Protein AF-A0A9E1SBC4-F1 (afdb_monomer_lite)

pLDDT: mean 89.61, std 13.45, range [33.88, 98.5]

Secondary structure (DSSP, 8-state):
--------------TTEEEEEEEEEE-BTTS--GGG--HHHHHHHHHHHHHHHTTSTTTTT-EEEEGGGS-HHHHHHHHHTTSS-HHHHT--SS-EEEE-TTSSEEEEESSSSSEEEEEEEESS-HHHHHHHHHHHHHHHHTTS-B-EETTTEE--SSGGGTBT-EEEEEEEE-HHHHHTT-HHHHHHHHHTTTEEEEBTTBTT---GGGEEEEEE---SSS-HHHHHHHHHHH-

Structure (mmCIF, N/CA/C/O backbone):
data_AF-A0A9E1SBC4-F1
#
_entry.id   AF-A0A9E1SBC4-F1
#
loop_
_atom_site.group_PDB
_atom_site.id
_atom_site.type_symbol
_atom_site.label_atom_id
_atom_site.label_alt_id
_atom_site.label_comp_id
_atom_site.label_asym_id
_atom_site.label_entity_id
_atom_site.label_seq_id
_atom_site.pdbx_PDB_ins_code
_atom_site.Cartn_x
_atom_site.Cartn_y
_atom_site.Cartn_z
_atom_site.occupancy
_atom_site.B_iso_or_equiv
_atom_site.auth_seq_id
_atom_site.auth_comp_id
_atom_site.auth_asym_id
_atom_site.auth_atom_id
_atom_site.pdbx_PDB_model_num
ATOM 1 N N . MET A 1 1 ? -40.390 16.100 -16.941 1.00 37.28 1 MET A N 1
ATOM 2 C CA . MET A 1 1 ? -39.655 14.854 -16.629 1.00 37.28 1 MET A CA 1
ATOM 3 C C . MET A 1 1 ? -38.251 15.241 -16.203 1.00 37.28 1 MET A C 1
ATOM 5 O O . MET A 1 1 ? -37.367 15.382 -17.038 1.00 37.28 1 MET A O 1
ATOM 9 N N . SER A 1 2 ? -38.089 15.527 -14.917 1.00 33.88 2 SER A N 1
ATOM 10 C CA . SER A 1 2 ? -36.839 15.994 -14.320 1.00 33.88 2 SER A CA 1
ATOM 11 C C . SER A 1 2 ? -36.066 14.765 -13.851 1.00 33.88 2 SER A C 1
ATOM 13 O O . SER A 1 2 ? -36.551 14.040 -12.988 1.00 33.88 2 SER A O 1
ATOM 15 N N . LYS A 1 3 ? -34.911 14.480 -14.460 1.00 37.19 3 LYS A N 1
ATOM 16 C CA . LYS A 1 3 ? -34.003 13.434 -13.977 1.00 37.19 3 LYS A CA 1
ATOM 17 C C . LYS A 1 3 ? -33.345 13.933 -12.692 1.00 37.19 3 LYS A C 1
ATOM 19 O O . LYS A 1 3 ? -32.558 14.874 -12.741 1.00 37.19 3 LYS A O 1
ATOM 24 N N . GLU A 1 4 ? -33.668 13.303 -11.569 1.00 37.34 4 GLU A N 1
ATOM 25 C CA . GLU A 1 4 ? -32.890 13.419 -10.339 1.00 37.34 4 GLU A CA 1
ATOM 26 C C . GLU A 1 4 ? -31.483 12.868 -10.595 1.00 37.34 4 GLU A C 1
ATOM 28 O O . GLU A 1 4 ? -31.285 11.696 -10.923 1.00 37.34 4 GLU A O 1
ATOM 33 N N . SER A 1 5 ? -30.490 13.747 -10.500 1.00 40.25 5 SER A N 1
ATOM 34 C CA . SER A 1 5 ? -29.081 13.382 -10.477 1.00 40.25 5 SER A CA 1
ATOM 35 C C . SER A 1 5 ? -28.785 12.649 -9.170 1.00 40.25 5 SER A C 1
ATOM 37 O O . SER A 1 5 ? -28.885 13.243 -8.096 1.00 40.25 5 SER A O 1
ATOM 39 N N . GLY A 1 6 ? -28.413 11.370 -9.265 1.00 35.91 6 GLY A N 1
ATOM 40 C CA . GLY A 1 6 ? -27.985 10.552 -8.134 1.00 35.91 6 GLY A CA 1
ATOM 41 C C . GLY A 1 6 ? -26.845 11.219 -7.366 1.00 35.91 6 GLY A C 1
ATOM 42 O O . GLY A 1 6 ? -25.707 11.267 -7.834 1.00 35.91 6 GLY A O 1
ATOM 43 N N . GLY A 1 7 ? -27.163 11.749 -6.186 1.00 33.94 7 GLY A N 1
ATOM 44 C CA . GLY A 1 7 ? -26.175 12.285 -5.263 1.00 33.94 7 GLY A CA 1
ATOM 45 C C . GLY A 1 7 ? -25.222 11.176 -4.829 1.00 33.94 7 GLY A C 1
ATOM 46 O O . GLY A 1 7 ? -25.654 10.148 -4.305 1.00 33.94 7 GLY A O 1
ATOM 47 N N . LYS A 1 8 ? -23.916 11.377 -5.044 1.00 43.22 8 LYS A N 1
ATOM 48 C CA . LYS A 1 8 ? -22.874 10.555 -4.417 1.00 43.22 8 LYS A CA 1
ATOM 49 C C . LYS A 1 8 ? -23.114 10.592 -2.904 1.00 43.22 8 LYS A C 1
ATOM 51 O O . LYS A 1 8 ? -23.014 11.662 -2.307 1.00 43.22 8 LYS A O 1
ATOM 56 N N . LYS A 1 9 ? -23.460 9.451 -2.295 1.00 43.62 9 LYS A N 1
ATOM 57 C CA . LYS A 1 9 ? -23.537 9.316 -0.832 1.00 43.62 9 LYS A CA 1
ATOM 58 C C . LYS A 1 9 ? -22.197 9.773 -0.257 1.00 43.62 9 LYS A C 1
ATOM 60 O O . LYS A 1 9 ? -21.175 9.157 -0.544 1.00 43.62 9 LYS A O 1
ATOM 65 N N . GLN A 1 10 ? -22.198 10.865 0.505 1.00 49.91 10 GLN A N 1
ATOM 66 C CA . GLN A 1 10 ? -21.024 11.240 1.286 1.00 49.91 10 GLN A CA 1
ATOM 67 C C . GLN A 1 10 ? -20.762 10.132 2.318 1.00 49.91 10 GLN A C 1
ATOM 69 O O . GLN A 1 10 ? -21.730 9.636 2.911 1.00 49.91 10 GLN A O 1
ATOM 74 N N . PRO A 1 11 ? -19.499 9.720 2.527 1.00 56.16 11 PRO A N 1
ATOM 75 C CA . PRO A 1 11 ? -19.161 8.758 3.565 1.00 56.16 11 PRO A CA 1
ATOM 76 C C . PRO A 1 11 ? -19.686 9.251 4.910 1.00 56.16 11 PRO A C 1
ATOM 78 O O . PRO A 1 11 ? -19.622 10.444 5.220 1.00 56.16 11 PRO A O 1
ATOM 81 N N . LYS A 1 12 ? -20.234 8.339 5.712 1.00 53.69 12 LYS A N 1
ATOM 82 C CA . LYS A 1 12 ? -20.722 8.662 7.052 1.00 53.69 12 LYS A CA 1
ATOM 83 C C . LYS A 1 12 ? -19.514 9.133 7.868 1.00 53.69 12 LYS A C 1
ATOM 85 O O . LYS A 1 12 ? -18.593 8.356 8.090 1.00 53.69 12 LYS A O 1
ATOM 90 N N . ALA A 1 13 ? -19.487 10.404 8.269 1.00 57.97 13 ALA A N 1
ATOM 91 C CA . ALA A 1 13 ? -18.394 10.935 9.074 1.00 57.97 13 ALA A CA 1
ATOM 92 C C . ALA A 1 13 ? -18.388 10.221 10.432 1.00 57.97 13 ALA A C 1
ATOM 94 O O . ALA A 1 13 ? -19.270 10.437 11.263 1.00 57.97 13 ALA A O 1
ATOM 95 N N . ILE A 1 14 ? -17.419 9.331 10.635 1.00 74.19 14 ILE A N 1
ATOM 96 C CA . ILE A 1 14 ? -17.168 8.690 11.922 1.00 74.19 14 ILE A CA 1
ATOM 97 C C . ILE A 1 14 ? -16.162 9.585 12.651 1.00 74.19 14 ILE A C 1
ATOM 99 O O . ILE A 1 14 ? -15.023 9.666 12.196 1.00 74.19 14 ILE A O 1
ATOM 103 N N . PRO A 1 15 ? -16.533 10.248 13.765 1.00 77.62 15 PRO A N 1
ATOM 104 C CA . PRO A 1 15 ? -15.702 11.281 14.400 1.00 77.62 15 PRO A CA 1
ATOM 105 C C . PRO A 1 15 ? -14.308 10.816 14.837 1.00 77.62 15 PRO A C 1
ATOM 107 O O . PRO A 1 15 ? -13.419 11.635 15.039 1.00 77.62 15 PRO A O 1
ATOM 110 N N . VAL A 1 16 ? -14.127 9.505 15.004 1.00 89.81 16 VAL A N 1
ATOM 111 C CA . VAL A 1 16 ? -12.858 8.892 15.406 1.00 89.81 16 VAL A CA 1
ATOM 112 C C . VAL A 1 16 ? -11.991 8.458 14.223 1.00 89.81 16 VAL A C 1
ATOM 114 O O . VAL A 1 16 ? -10.835 8.119 14.440 1.00 89.81 16 VAL A O 1
ATOM 117 N N . THR A 1 17 ? -12.502 8.454 12.987 1.00 92.12 17 THR A N 1
ATOM 118 C CA . THR A 1 17 ? -11.733 8.017 11.811 1.00 92.12 17 THR A CA 1
ATOM 119 C C . THR A 1 17 ? -11.064 9.196 11.121 1.00 92.12 17 THR A C 1
ATOM 121 O O . THR A 1 17 ? -11.727 10.160 10.748 1.00 92.12 17 THR A O 1
ATOM 124 N N . LEU A 1 18 ? -9.758 9.083 10.894 1.00 92.44 18 LEU A N 1
ATOM 125 C CA . LEU A 1 18 ? -8.955 10.086 10.203 1.00 92.44 18 LEU A CA 1
ATOM 126 C C . LEU A 1 18 ? -8.892 9.789 8.701 1.00 92.44 18 LEU A C 1
ATOM 128 O O . LEU A 1 18 ? -9.233 10.641 7.880 1.00 92.44 18 LEU A O 1
ATOM 132 N N . SER A 1 19 ? -8.502 8.568 8.331 1.00 93.88 19 SER A N 1
ATOM 133 C CA . SER A 1 19 ? -8.301 8.189 6.931 1.00 93.88 19 SER A CA 1
ATOM 134 C C . SER A 1 19 ? -8.398 6.686 6.692 1.00 93.88 19 SER A C 1
ATOM 136 O O . SER A 1 19 ? -8.155 5.877 7.586 1.00 93.88 19 SER A O 1
ATOM 138 N N . THR A 1 20 ? -8.718 6.327 5.452 1.00 96.06 20 THR A N 1
ATOM 139 C CA . THR A 1 20 ? -8.680 4.968 4.911 1.00 96.06 20 THR A CA 1
ATOM 140 C C . THR A 1 20 ? -7.568 4.880 3.882 1.00 96.0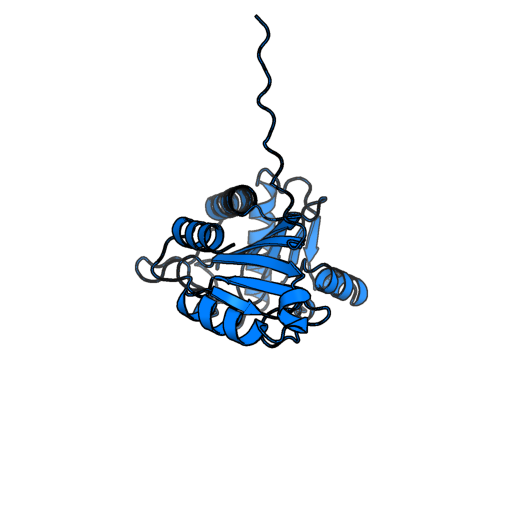6 20 THR A C 1
ATOM 142 O O . THR A 1 20 ? -7.446 5.749 3.015 1.00 96.06 20 THR A O 1
ATOM 145 N N . ARG A 1 21 ? -6.774 3.815 3.953 1.00 97.00 21 ARG A N 1
ATOM 146 C CA . ARG A 1 21 ? -5.637 3.583 3.070 1.00 97.00 21 ARG A CA 1
ATOM 147 C C . ARG A 1 21 ? -5.569 2.134 2.623 1.00 97.00 21 ARG A C 1
ATOM 149 O O . ARG A 1 21 ? -5.561 1.243 3.471 1.00 97.00 21 ARG A O 1
ATOM 156 N N . ILE A 1 22 ? -5.439 1.910 1.320 1.00 98.12 22 ILE A N 1
ATOM 157 C CA . ILE A 1 22 ? -5.149 0.594 0.743 1.00 98.12 22 ILE A CA 1
ATOM 158 C C . ILE A 1 22 ? -3.804 0.660 0.039 1.00 98.12 22 ILE A C 1
ATOM 160 O O . ILE A 1 22 ? -3.526 1.609 -0.695 1.00 98.12 22 ILE A O 1
ATOM 164 N N . ARG A 1 23 ? -2.972 -0.346 0.303 1.00 97.75 23 ARG A N 1
ATOM 165 C CA . ARG A 1 23 ? -1.696 -0.562 -0.370 1.00 97.75 23 ARG A CA 1
ATOM 166 C C . ARG A 1 23 ? -1.699 -1.899 -1.094 1.00 97.75 23 ARG A C 1
ATOM 168 O O . ARG A 1 23 ? -2.225 -2.862 -0.544 1.00 97.75 23 ARG A O 1
ATOM 175 N N . LEU A 1 24 ? -1.087 -1.948 -2.270 1.00 98.38 24 LEU A N 1
ATOM 176 C CA . LEU A 1 24 ? -0.843 -3.167 -3.038 1.00 98.38 24 LEU A CA 1
ATOM 177 C C . LEU A 1 24 ? 0.652 -3.292 -3.319 1.00 98.38 24 LEU A C 1
ATOM 179 O O . LEU A 1 24 ? 1.265 -2.349 -3.822 1.00 98.38 24 LEU A O 1
ATOM 183 N N . ALA A 1 25 ? 1.227 -4.443 -2.989 1.00 98.25 25 ALA A N 1
ATOM 184 C CA . ALA A 1 25 ? 2.593 -4.805 -3.344 1.00 98.25 25 ALA A CA 1
ATOM 185 C C . ALA A 1 25 ? 2.597 -5.638 -4.634 1.00 98.25 25 ALA A C 1
ATOM 187 O O . ALA A 1 25 ? 1.873 -6.634 -4.742 1.00 98.25 25 ALA A O 1
ATOM 188 N N . ARG A 1 26 ? 3.409 -5.233 -5.615 1.00 98.44 26 ARG A N 1
ATOM 189 C CA . ARG A 1 26 ? 3.592 -5.944 -6.888 1.00 98.44 26 ARG A CA 1
ATOM 190 C C . ARG A 1 26 ? 5.067 -5.997 -7.257 1.00 98.44 26 ARG A C 1
ATOM 192 O O . ARG A 1 26 ? 5.820 -5.051 -7.035 1.00 98.44 26 ARG A O 1
ATOM 199 N N . ASN A 1 27 ? 5.468 -7.099 -7.883 1.00 98.50 27 ASN A N 1
ATOM 200 C CA . ASN A 1 27 ? 6.801 -7.263 -8.451 1.00 98.50 27 ASN A CA 1
ATOM 201 C C . ASN A 1 27 ? 6.718 -7.621 -9.926 1.00 98.50 27 ASN A C 1
ATOM 203 O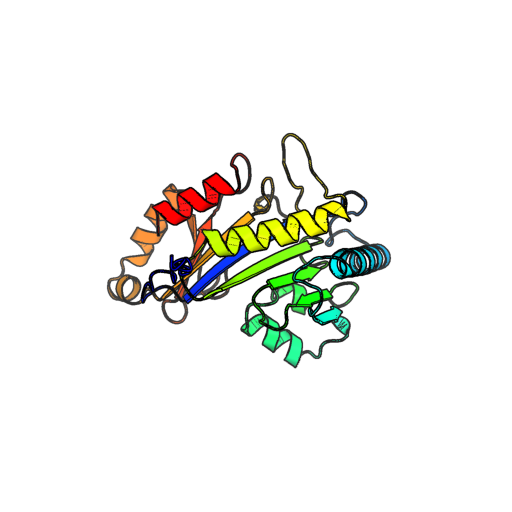 O . ASN A 1 27 ? 5.792 -8.300 -10.351 1.00 98.50 27 ASN A O 1
ATOM 207 N N . LEU A 1 28 ? 7.697 -7.183 -10.712 1.00 98.19 28 LEU A N 1
ATOM 208 C CA . LEU A 1 28 ? 7.794 -7.506 -12.128 1.00 98.19 28 LEU A CA 1
ATOM 209 C C . LEU A 1 28 ? 8.417 -8.892 -12.319 1.00 98.19 28 LEU A C 1
ATOM 211 O O . LEU A 1 28 ? 9.491 -9.165 -11.791 1.00 98.19 28 LEU A O 1
ATOM 215 N N . ARG A 1 29 ? 7.805 -9.741 -13.153 1.00 96.56 29 ARG A N 1
ATOM 216 C CA . ARG A 1 29 ? 8.247 -11.134 -13.379 1.00 96.56 29 ARG A CA 1
ATOM 217 C C . ARG A 1 29 ? 9.682 -11.276 -13.903 1.00 96.56 29 ARG A C 1
ATOM 219 O O . ARG A 1 29 ? 10.310 -12.309 -13.711 1.00 96.56 29 ARG A O 1
ATOM 226 N N . GLN A 1 30 ? 10.173 -10.272 -14.625 1.00 95.31 30 GLN A N 1
ATOM 227 C CA . GLN A 1 30 ? 11.453 -10.323 -15.342 1.00 95.31 30 GLN A CA 1
ATOM 228 C C . GLN A 1 30 ? 12.659 -9.907 -14.488 1.00 95.31 30 GLN A C 1
ATOM 230 O O . GLN A 1 30 ? 13.786 -10.011 -14.964 1.00 95.31 30 GLN A O 1
ATOM 235 N N . PHE A 1 31 ? 12.438 -9.431 -13.260 1.00 97.31 31 PHE A N 1
ATOM 236 C CA . PHE A 1 31 ? 13.481 -8.845 -12.423 1.00 97.31 31 PHE A CA 1
ATOM 237 C C . PHE A 1 31 ? 13.537 -9.529 -11.050 1.00 97.31 31 PHE A C 1
ATOM 239 O O . PHE A 1 31 ? 12.492 -9.924 -10.525 1.00 97.31 31 PHE A O 1
ATOM 246 N N . PRO A 1 32 ? 14.734 -9.683 -10.452 1.00 97.31 32 PRO A N 1
ATOM 247 C CA . PRO A 1 32 ? 14.847 -10.099 -9.056 1.00 97.31 32 PRO A CA 1
ATOM 248 C C . PRO A 1 32 ? 14.237 -9.033 -8.138 1.00 97.31 32 PRO A C 1
ATOM 250 O O . PRO A 1 32 ? 14.193 -7.866 -8.506 1.00 97.31 32 PRO A O 1
ATOM 253 N N . PHE A 1 33 ? 13.807 -9.412 -6.932 1.00 97.44 33 PHE A N 1
ATOM 254 C CA . PHE A 1 33 ? 13.282 -8.448 -5.955 1.00 97.44 33 PHE A CA 1
ATOM 255 C C . PHE A 1 33 ? 14.272 -7.297 -5.677 1.00 97.44 33 PHE A C 1
ATOM 257 O O . PHE A 1 33 ? 15.484 -7.546 -5.685 1.00 97.44 33 PHE A O 1
ATOM 264 N N . PRO A 1 34 ? 13.799 -6.075 -5.345 1.00 95.25 34 PRO A N 1
ATOM 265 C CA . PRO A 1 34 ? 14.653 -4.890 -5.186 1.00 95.25 34 PRO A CA 1
ATOM 266 C C . PRO A 1 34 ? 15.863 -5.081 -4.264 1.00 95.25 34 PRO A C 1
ATOM 268 O O . PRO A 1 34 ? 16.957 -4.611 -4.573 1.00 95.25 34 PRO A O 1
ATOM 271 N N . GLY A 1 35 ? 15.705 -5.821 -3.161 1.00 92.81 35 GLY A N 1
ATOM 272 C CA . GLY A 1 35 ? 16.795 -6.113 -2.219 1.00 92.81 35 GLY A CA 1
ATOM 273 C C . GLY A 1 35 ? 17.912 -7.015 -2.772 1.00 92.81 35 GLY A C 1
ATOM 274 O O . GLY A 1 35 ? 18.960 -7.149 -2.145 1.00 92.81 35 GLY A O 1
ATOM 275 N N . ARG A 1 36 ? 17.705 -7.650 -3.931 1.00 94.81 36 ARG A N 1
ATOM 276 C CA . ARG A 1 36 ? 18.677 -8.505 -4.638 1.00 94.81 36 ARG A CA 1
ATOM 277 C C . ARG A 1 36 ? 19.021 -7.992 -6.040 1.00 94.81 36 ARG A C 1
ATOM 27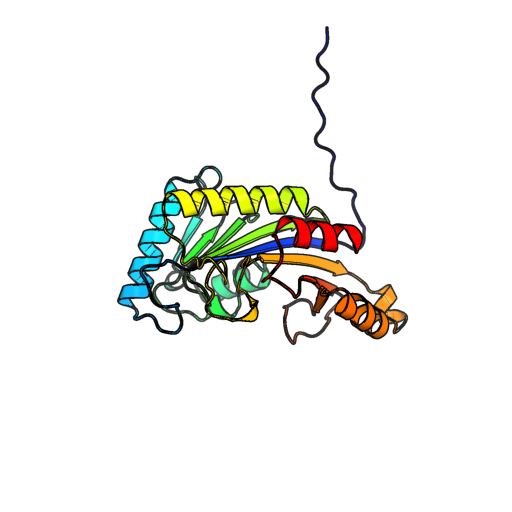9 O O . ARG A 1 36 ? 19.858 -8.601 -6.699 1.00 94.81 36 ARG A O 1
ATOM 286 N N . ALA A 1 37 ? 18.369 -6.926 -6.495 1.00 95.69 37 ALA A N 1
ATOM 287 C CA . ALA A 1 37 ? 18.562 -6.359 -7.819 1.00 95.69 37 ALA A CA 1
ATOM 288 C C . ALA A 1 37 ? 19.817 -5.480 -7.880 1.00 95.69 37 ALA A C 1
ATOM 290 O O . ALA A 1 37 ? 20.087 -4.686 -6.975 1.00 95.69 37 ALA A O 1
ATOM 291 N N . GLU A 1 38 ? 20.552 -5.583 -8.984 1.00 95.81 38 GLU A N 1
ATOM 292 C CA . GLU A 1 38 ? 21.635 -4.657 -9.311 1.00 95.81 38 GLU A CA 1
ATOM 293 C C . GLU A 1 38 ? 21.079 -3.267 -9.657 1.00 95.81 38 GLU A C 1
ATOM 295 O O . GLU A 1 38 ? 19.940 -3.131 -10.109 1.00 95.81 38 GLU A O 1
ATOM 300 N N . VAL A 1 39 ? 21.897 -2.221 -9.519 1.00 94.81 39 VAL A N 1
ATOM 301 C CA . VAL A 1 39 ? 21.502 -0.832 -9.832 1.00 94.81 39 VAL A CA 1
ATOM 302 C C . VAL A 1 39 ? 20.935 -0.702 -11.249 1.00 94.81 39 VAL A C 1
ATOM 304 O O . VAL A 1 39 ? 19.897 -0.073 -11.451 1.00 94.81 39 VAL A O 1
ATOM 307 N N . ALA A 1 40 ? 21.570 -1.342 -12.236 1.00 96.62 40 ALA A N 1
ATOM 308 C CA . ALA A 1 40 ? 21.097 -1.322 -13.619 1.00 96.62 40 ALA A CA 1
ATOM 309 C C . ALA A 1 40 ? 19.697 -1.947 -13.763 1.00 96.62 40 ALA A C 1
ATOM 311 O O . ALA A 1 40 ? 18.866 -1.442 -14.518 1.00 96.62 40 ALA A O 1
ATOM 312 N N . GLN A 1 41 ? 19.409 -3.009 -13.004 1.00 97.31 41 GLN A N 1
ATOM 313 C CA . GLN A 1 41 ? 18.092 -3.646 -12.978 1.00 97.31 41 GLN A CA 1
ATOM 314 C C . GLN A 1 41 ? 17.055 -2.745 -12.300 1.00 97.31 41 GLN A C 1
ATOM 316 O O . GLN A 1 41 ? 15.959 -2.596 -12.833 1.00 97.31 41 GLN A O 1
ATOM 321 N N . LYS A 1 42 ? 17.405 -2.085 -11.187 1.00 96.75 42 LYS A N 1
ATOM 322 C CA . LYS A 1 42 ? 16.525 -1.111 -10.519 1.00 96.75 42 LYS A CA 1
ATOM 323 C C . LYS A 1 42 ? 16.159 0.045 -11.448 1.00 96.75 42 LYS A C 1
ATOM 325 O O . LYS A 1 42 ? 14.977 0.323 -11.624 1.00 96.75 42 LYS A O 1
ATOM 330 N N . ARG A 1 43 ? 17.142 0.652 -12.124 1.00 96.69 43 ARG A N 1
ATOM 331 C CA . ARG A 1 43 ? 16.898 1.717 -13.116 1.00 96.69 43 ARG A CA 1
ATOM 332 C C . ARG A 1 43 ? 16.022 1.241 -14.281 1.00 96.69 43 ARG A C 1
ATOM 334 O O . ARG A 1 43 ? 15.136 1.971 -14.715 1.00 96.69 43 ARG A O 1
ATOM 341 N N . ALA A 1 44 ? 16.214 0.008 -14.754 1.00 97.19 44 ALA A N 1
ATOM 342 C CA . ALA A 1 44 ? 15.362 -0.572 -15.792 1.00 97.19 44 ALA A CA 1
ATOM 343 C C . ALA A 1 44 ? 13.910 -0.772 -15.317 1.00 97.19 44 ALA A C 1
ATOM 345 O O . ALA A 1 44 ? 12.978 -0.470 -16.063 1.00 97.19 44 ALA A O 1
ATOM 346 N N . VAL A 1 45 ? 13.708 -1.242 -14.080 1.00 97.56 45 VAL A N 1
ATOM 347 C CA . VAL A 1 45 ? 12.376 -1.326 -13.458 1.00 97.56 45 VAL A CA 1
ATOM 348 C C . VAL A 1 45 ? 11.755 0.062 -13.341 1.00 97.56 45 VAL A C 1
ATOM 350 O O . VAL A 1 45 ? 10.608 0.235 -13.737 1.00 97.56 45 VAL A O 1
ATOM 353 N N . LEU A 1 46 ? 12.512 1.051 -12.859 1.00 97.06 46 LEU A N 1
ATOM 354 C CA . LEU A 1 46 ? 12.043 2.422 -12.684 1.00 97.06 46 LEU A CA 1
ATOM 355 C C . LEU A 1 46 ? 11.524 3.023 -13.992 1.00 97.06 46 LEU A C 1
ATOM 357 O O . LEU A 1 46 ? 10.365 3.431 -14.056 1.00 97.06 46 LEU A O 1
ATOM 361 N N . SER A 1 47 ? 12.343 2.991 -15.047 1.00 95.81 47 SER A N 1
ATOM 362 C CA . SER A 1 47 ? 11.956 3.473 -16.378 1.00 95.81 47 SER A CA 1
ATOM 363 C C . SER A 1 47 ? 10.712 2.750 -16.894 1.00 95.81 47 SER A C 1
ATOM 365 O O . SER A 1 47 ? 9.747 3.398 -17.288 1.00 95.81 47 SER A O 1
ATOM 367 N N . LYS A 1 48 ? 10.676 1.414 -16.806 1.00 96.12 48 LYS A N 1
ATOM 368 C CA . LYS A 1 48 ? 9.531 0.620 -17.270 1.00 96.12 48 LYS A CA 1
ATOM 369 C C . LYS A 1 48 ? 8.237 0.954 -16.520 1.00 96.12 48 LYS A C 1
ATOM 371 O O . LYS A 1 48 ? 7.169 0.986 -17.127 1.00 96.12 48 LYS A O 1
ATOM 376 N N . CYS A 1 49 ? 8.328 1.192 -15.215 1.00 95.69 49 CYS A N 1
ATOM 377 C CA . CYS A 1 49 ? 7.200 1.579 -14.375 1.00 95.69 49 CYS A CA 1
ATOM 378 C C . CYS A 1 49 ? 6.682 2.983 -14.725 1.00 95.69 49 CYS A C 1
ATOM 380 O O . CYS A 1 49 ? 5.476 3.147 -14.899 1.00 95.69 49 CYS A O 1
ATOM 382 N N . ILE A 1 50 ? 7.565 3.974 -14.876 1.00 94.31 50 ILE A N 1
ATOM 383 C CA . ILE A 1 50 ? 7.184 5.346 -15.262 1.00 94.31 50 ILE A CA 1
ATOM 384 C C . ILE A 1 50 ? 6.527 5.364 -16.653 1.00 94.31 50 ILE A C 1
ATOM 386 O O . ILE A 1 50 ? 5.475 5.984 -16.842 1.00 94.31 50 ILE A O 1
ATOM 390 N N . ASP A 1 51 ? 7.094 4.627 -17.610 1.00 93.12 51 ASP A N 1
ATOM 391 C CA . ASP A 1 51 ? 6.553 4.526 -18.968 1.00 93.12 51 ASP A CA 1
ATOM 392 C C . ASP A 1 51 ? 5.150 3.904 -18.967 1.00 93.12 51 ASP A C 1
ATOM 394 O O . ASP A 1 51 ? 4.233 4.422 -19.608 1.00 93.12 51 ASP A O 1
ATOM 398 N N . ALA A 1 52 ? 4.950 2.828 -18.198 1.00 92.56 52 ALA A N 1
ATOM 399 C CA . ALA A 1 52 ? 3.645 2.188 -18.058 1.00 92.56 52 ALA A CA 1
ATOM 400 C C . ALA A 1 52 ? 2.597 3.125 -17.440 1.00 92.56 52 ALA A C 1
ATOM 402 O O . ALA A 1 52 ? 1.450 3.148 -17.885 1.00 92.56 52 ALA A O 1
ATOM 403 N N . MET A 1 53 ? 2.983 3.926 -16.441 1.00 92.12 53 MET A N 1
ATOM 404 C CA . MET A 1 53 ? 2.064 4.824 -15.735 1.00 92.12 53 MET A CA 1
ATOM 405 C C . MET A 1 53 ? 1.645 6.045 -16.560 1.00 92.12 53 MET A C 1
ATOM 407 O O . MET A 1 53 ? 0.549 6.569 -16.356 1.00 92.12 53 MET A O 1
ATOM 411 N N . SER A 1 54 ? 2.456 6.456 -17.538 1.00 85.62 54 SER A N 1
ATOM 412 C CA . SER A 1 54 ? 2.173 7.608 -18.408 1.00 85.62 54 SER A CA 1
ATOM 413 C C . SER A 1 54 ? 0.882 7.459 -19.232 1.00 85.62 54 SER A C 1
ATOM 415 O O . SER A 1 54 ? 0.275 8.457 -19.620 1.00 85.62 54 SER A O 1
ATOM 417 N N . GLY A 1 55 ? 0.440 6.224 -19.496 1.00 81.31 55 GLY A N 1
ATOM 418 C CA . GLY A 1 55 ? -0.788 5.927 -20.244 1.00 81.31 55 GLY A CA 1
ATOM 419 C C . GLY A 1 55 ? -2.039 5.697 -19.388 1.00 81.31 55 GLY A C 1
ATOM 420 O O . GLY A 1 55 ? -3.121 5.477 -19.938 1.00 81.31 55 GLY A O 1
ATOM 421 N N . ILE A 1 56 ? -1.922 5.717 -18.056 1.00 87.69 56 ILE A N 1
ATOM 422 C CA . ILE A 1 56 ? -2.999 5.286 -17.159 1.00 87.69 56 ILE A CA 1
ATOM 423 C C . ILE A 1 56 ? -3.924 6.449 -16.819 1.00 87.69 56 ILE A C 1
ATOM 425 O O . ILE A 1 56 ? -3.545 7.439 -16.189 1.00 87.69 56 ILE A O 1
ATOM 429 N N . LYS A 1 57 ? -5.204 6.278 -17.154 1.00 81.81 57 LYS A N 1
ATOM 430 C CA . LYS A 1 57 ? -6.258 7.225 -16.795 1.00 81.81 57 LYS A CA 1
ATOM 431 C C . LYS A 1 57 ? -6.297 7.430 -15.275 1.00 81.81 57 LYS A C 1
ATOM 433 O O . LYS A 1 57 ? -6.510 6.489 -14.526 1.00 81.81 57 LYS A O 1
ATOM 438 N N . GLY A 1 58 ? -6.160 8.682 -14.841 1.00 78.88 58 GLY A N 1
ATOM 439 C CA . GLY A 1 58 ? -6.087 9.051 -13.420 1.00 78.88 58 GLY A CA 1
ATOM 440 C C . GLY A 1 58 ? -4.674 9.412 -12.954 1.00 78.88 58 GLY A C 1
ATOM 441 O O . GLY A 1 58 ? -4.542 10.178 -12.004 1.00 78.88 58 GLY A O 1
ATOM 442 N N . LEU A 1 59 ? -3.639 8.981 -13.684 1.00 86.69 59 LEU A N 1
ATOM 443 C CA . LEU A 1 59 ? -2.241 9.349 -13.436 1.00 86.69 59 LEU A CA 1
ATOM 444 C C . LEU A 1 59 ? -1.706 10.409 -14.414 1.00 86.69 59 LEU A C 1
ATOM 446 O O . LEU A 1 59 ? -0.613 10.917 -14.209 1.00 86.69 59 LEU A O 1
ATOM 450 N N . ASN A 1 60 ? -2.474 10.823 -15.427 1.00 78.00 60 ASN A N 1
ATOM 451 C CA . ASN A 1 60 ? -2.025 11.765 -16.471 1.00 78.00 60 ASN A CA 1
ATOM 452 C C . ASN A 1 60 ? -1.454 13.102 -15.956 1.00 78.00 60 ASN A C 1
ATOM 454 O O . ASN A 1 60 ? -0.626 13.710 -16.623 1.00 78.00 60 ASN A O 1
ATOM 458 N N . ASN A 1 61 ? -1.919 13.576 -14.797 1.00 84.50 61 ASN A N 1
ATOM 459 C CA . ASN A 1 61 ? -1.448 14.821 -14.177 1.00 84.50 61 ASN A CA 1
ATOM 460 C C . ASN A 1 61 ? -0.538 14.558 -12.968 1.00 84.50 61 ASN A C 1
ATOM 462 O O . ASN A 1 61 ? -0.319 15.460 -12.161 1.00 84.50 61 ASN A O 1
ATOM 466 N N . SER A 1 62 ? -0.091 13.318 -12.781 1.00 92.06 62 SER A N 1
ATOM 467 C CA . SER A 1 62 ? 0.798 12.959 -11.684 1.00 92.06 62 SER A CA 1
ATOM 468 C C . SER A 1 62 ? 2.190 13.547 -11.889 1.00 92.06 62 SER A C 1
ATOM 470 O O . SER A 1 62 ? 2.627 13.822 -13.006 1.00 92.06 62 SER A O 1
ATOM 472 N N . ILE A 1 63 ? 2.875 13.760 -10.776 1.00 92.44 63 ILE A N 1
ATOM 473 C CA . ILE A 1 63 ? 4.277 14.136 -10.750 1.00 92.44 63 ILE A CA 1
ATOM 474 C C . ILE A 1 63 ? 5.062 12.840 -10.579 1.00 92.44 63 ILE A C 1
ATOM 476 O O . ILE A 1 63 ? 4.803 12.089 -9.638 1.00 92.44 63 ILE A O 1
ATOM 480 N N . SER A 1 64 ? 5.997 12.586 -11.491 1.00 94.50 64 SER A N 1
ATOM 481 C CA . SER A 1 64 ? 6.965 11.495 -11.377 1.00 94.50 64 SER A CA 1
ATOM 482 C C . SER A 1 64 ? 8.314 12.086 -10.991 1.00 94.50 64 SER A C 1
ATOM 484 O O . SER A 1 64 ? 8.765 13.020 -11.652 1.00 94.50 64 SER A O 1
ATOM 486 N N . VAL A 1 65 ? 8.922 11.588 -9.917 1.00 93.19 65 VAL A N 1
ATOM 487 C CA . VAL A 1 65 ? 10.217 12.078 -9.419 1.00 93.19 65 VAL A CA 1
ATOM 488 C C . VAL A 1 65 ? 11.060 10.884 -8.998 1.00 93.19 65 VAL A C 1
ATOM 490 O O . VAL A 1 65 ? 10.552 9.984 -8.322 1.00 93.19 65 VAL A O 1
ATOM 493 N N . GLU A 1 66 ? 12.327 10.863 -9.398 1.00 94.75 66 GLU A N 1
ATOM 494 C CA . GLU A 1 66 ? 13.290 9.924 -8.829 1.00 94.75 66 GLU A CA 1
ATOM 495 C C . GLU A 1 66 ? 13.651 10.374 -7.405 1.00 94.75 66 GLU A C 1
ATOM 497 O O . GLU A 1 66 ? 13.651 11.562 -7.082 1.00 94.75 66 GLU A O 1
ATOM 502 N N . VAL A 1 67 ? 13.876 9.433 -6.491 1.00 92.06 67 VAL A N 1
ATOM 503 C CA . VAL A 1 67 ? 14.100 9.803 -5.082 1.00 92.06 67 VAL A CA 1
ATOM 504 C C . VAL A 1 67 ? 15.438 10.531 -4.909 1.00 92.06 67 VAL A C 1
ATOM 506 O O . VAL A 1 67 ? 15.538 11.414 -4.058 1.00 92.06 67 VAL A O 1
ATOM 509 N N . ASP A 1 68 ? 16.442 10.216 -5.730 1.00 88.31 68 ASP A N 1
ATOM 510 C CA . ASP A 1 68 ? 17.749 10.889 -5.790 1.00 88.31 68 ASP A CA 1
ATOM 511 C C . ASP A 1 68 ? 17.662 12.378 -6.142 1.00 88.31 68 ASP A C 1
ATOM 513 O O . ASP A 1 68 ? 18.440 13.163 -5.601 1.00 88.31 68 ASP A O 1
ATOM 517 N N . ASP A 1 69 ? 16.664 12.781 -6.925 1.00 91.81 69 ASP A N 1
ATOM 518 C CA . ASP A 1 69 ? 16.403 14.185 -7.258 1.00 91.81 69 ASP A CA 1
ATOM 519 C C . ASP A 1 69 ? 15.756 14.988 -6.107 1.00 91.81 69 ASP A C 1
ATOM 521 O O . ASP A 1 69 ? 15.709 16.222 -6.151 1.00 91.81 69 ASP A O 1
ATOM 525 N N . LEU A 1 70 ? 15.245 14.321 -5.064 1.00 92.69 70 LEU A N 1
ATOM 526 C CA . LEU A 1 70 ? 14.616 14.973 -3.912 1.00 92.69 70 LEU A CA 1
ATOM 527 C C . LEU A 1 70 ? 15.641 15.349 -2.841 1.00 92.69 70 LEU A C 1
ATOM 529 O O . LEU A 1 70 ? 16.443 14.516 -2.407 1.00 92.69 70 LEU A O 1
ATOM 533 N N . SER A 1 71 ? 15.534 16.578 -2.323 1.00 94.44 71 SER A N 1
ATOM 534 C CA . SER A 1 71 ? 16.311 17.006 -1.157 1.00 94.44 71 SER A CA 1
ATOM 535 C C . SER A 1 71 ? 15.948 16.190 0.090 1.00 94.44 71 SER A C 1
ATOM 537 O O . SER A 1 71 ? 14.834 15.680 0.210 1.00 94.44 71 SER A O 1
ATOM 539 N N . GLU A 1 72 ? 16.862 16.099 1.060 1.00 93.19 72 GLU A N 1
ATOM 540 C CA . GLU A 1 72 ? 16.605 15.410 2.336 1.00 93.19 72 GLU A CA 1
ATOM 541 C C . GLU A 1 72 ? 15.347 15.952 3.039 1.00 93.19 72 GLU A C 1
ATOM 543 O O . GLU A 1 72 ? 14.521 15.181 3.530 1.00 93.19 72 GLU A O 1
ATOM 548 N N . LEU A 1 73 ? 15.150 17.276 2.999 1.00 95.12 73 LEU A N 1
ATOM 549 C CA . LEU A 1 73 ? 13.965 17.929 3.550 1.00 95.12 73 LEU A CA 1
ATOM 550 C C . LEU A 1 73 ? 12.684 17.501 2.820 1.00 95.12 73 LEU A C 1
ATOM 552 O O . LEU A 1 73 ? 11.686 17.197 3.471 1.00 95.12 73 LEU A O 1
ATOM 556 N N . ASP A 1 74 ? 12.699 17.449 1.487 1.00 94.38 74 ASP A N 1
ATOM 557 C CA . ASP A 1 74 ? 11.530 17.021 0.711 1.00 94.38 74 ASP A CA 1
ATOM 558 C C . ASP A 1 74 ? 11.184 15.558 0.999 1.00 94.38 74 ASP A C 1
ATOM 560 O O . ASP A 1 74 ? 10.015 15.226 1.209 1.00 94.38 74 ASP A O 1
ATOM 564 N N . ARG A 1 75 ? 12.195 14.685 1.089 1.00 94.62 75 ARG A N 1
ATOM 565 C CA . ARG A 1 75 ? 12.004 13.280 1.472 1.00 94.62 75 ARG A CA 1
ATOM 566 C C . ARG A 1 75 ? 11.362 13.170 2.853 1.00 94.62 75 ARG A C 1
ATOM 568 O O . ARG A 1 75 ? 10.393 12.429 3.013 1.00 94.62 75 ARG A O 1
ATOM 575 N N . GLN A 1 76 ? 11.845 13.941 3.828 1.00 94.38 76 GLN A N 1
ATOM 576 C CA . GLN A 1 76 ? 11.276 13.960 5.174 1.00 94.38 76 GLN A CA 1
ATOM 577 C C . GLN A 1 76 ? 9.816 14.442 5.171 1.00 94.38 76 GLN A C 1
ATOM 579 O O . GLN A 1 76 ? 8.960 13.797 5.778 1.00 94.38 76 GLN A O 1
ATOM 584 N N . ILE A 1 77 ? 9.498 15.509 4.430 1.00 94.25 77 ILE A N 1
ATOM 585 C CA . ILE A 1 77 ? 8.121 16.007 4.284 1.00 94.25 77 ILE A CA 1
ATOM 586 C C . ILE A 1 77 ? 7.202 14.919 3.712 1.00 94.25 77 ILE A C 1
ATOM 588 O O . ILE A 1 77 ? 6.079 14.744 4.188 1.00 94.25 77 ILE A O 1
ATOM 592 N N . LEU A 1 78 ? 7.653 14.169 2.703 1.00 93.75 78 LEU A N 1
ATOM 593 C CA . LEU A 1 78 ? 6.862 13.094 2.098 1.00 93.75 78 LEU A CA 1
ATOM 594 C C . LEU A 1 78 ? 6.622 11.921 3.063 1.00 93.75 78 LEU A C 1
ATOM 596 O O . LEU A 1 78 ? 5.529 11.344 3.054 1.00 93.75 78 LEU A O 1
ATOM 600 N N . VAL A 1 79 ? 7.606 11.584 3.904 1.00 93.25 79 VAL A N 1
ATOM 601 C CA . VAL A 1 79 ? 7.462 10.572 4.967 1.00 93.25 79 VAL A CA 1
ATOM 602 C C . VAL A 1 79 ? 6.446 11.033 6.013 1.00 93.25 79 VAL A C 1
ATOM 604 O O . VAL A 1 79 ? 5.529 10.286 6.359 1.00 93.25 79 VAL A O 1
ATOM 607 N N . GLU A 1 80 ? 6.558 12.276 6.484 1.00 90.56 80 GLU A N 1
ATOM 608 C CA . GLU A 1 80 ? 5.653 12.854 7.486 1.00 90.56 80 GLU A CA 1
ATOM 609 C C . GLU A 1 80 ? 4.215 12.994 6.965 1.00 90.56 80 GLU A C 1
ATOM 611 O O . GLU A 1 80 ? 3.256 12.819 7.715 1.00 90.56 80 GLU A O 1
ATOM 616 N N . GLN A 1 81 ? 4.042 13.231 5.662 1.00 90.56 81 GLN A N 1
ATOM 617 C CA . GLN A 1 81 ? 2.734 13.211 4.997 1.00 90.56 81 GLN A CA 1
ATOM 618 C C . GLN A 1 81 ? 2.203 11.792 4.729 1.00 90.56 81 GLN A C 1
ATOM 620 O O . GLN A 1 81 ? 1.123 11.644 4.154 1.00 90.56 81 GLN A O 1
ATOM 625 N N . HIS A 1 82 ? 2.932 10.749 5.139 1.00 88.75 82 HIS A N 1
ATOM 626 C CA . HIS A 1 82 ? 2.617 9.340 4.897 1.00 88.75 82 HIS A CA 1
ATOM 627 C C . HIS A 1 82 ? 2.469 8.977 3.408 1.00 88.75 82 HIS A C 1
ATOM 629 O O . HIS A 1 82 ? 1.756 8.024 3.068 1.00 88.75 82 HIS A O 1
ATOM 635 N N . LEU A 1 83 ? 3.124 9.731 2.519 1.00 92.25 83 LEU A N 1
ATOM 636 C CA . LEU A 1 83 ? 3.114 9.490 1.075 1.00 92.25 83 LEU A CA 1
ATOM 637 C C . LEU A 1 83 ? 4.145 8.438 0.686 1.00 92.25 83 LEU A C 1
ATOM 639 O O . LEU A 1 83 ? 3.813 7.537 -0.080 1.00 92.25 83 LEU A O 1
ATOM 643 N N . ILE A 1 84 ? 5.344 8.518 1.268 1.00 93.94 84 ILE A N 1
ATOM 644 C CA . ILE A 1 84 ? 6.404 7.523 1.087 1.00 93.94 84 ILE A CA 1
ATOM 645 C C . ILE A 1 84 ? 6.747 6.833 2.406 1.00 93.94 84 ILE A C 1
ATOM 647 O O . ILE A 1 84 ? 6.444 7.347 3.486 1.00 93.94 84 ILE A O 1
ATOM 651 N N . SER A 1 85 ? 7.375 5.662 2.325 1.00 92.06 85 SER A N 1
ATOM 652 C CA . SER A 1 85 ? 7.907 4.974 3.499 1.00 92.06 85 SER A CA 1
ATOM 653 C C . SER A 1 85 ? 9.260 5.559 3.936 1.00 92.06 85 SER A C 1
ATOM 655 O O . SER A 1 85 ? 10.003 6.091 3.101 1.00 92.06 85 SER A O 1
ATOM 657 N N . PRO A 1 86 ? 9.610 5.460 5.234 1.00 91.25 86 PRO A N 1
ATOM 658 C CA . PRO A 1 86 ? 10.953 5.778 5.709 1.00 91.25 86 PRO A CA 1
ATOM 659 C C . PRO A 1 86 ? 12.032 5.020 4.935 1.00 91.25 86 PRO A C 1
ATOM 661 O O . PRO A 1 86 ? 13.057 5.599 4.595 1.00 91.25 86 PRO A O 1
ATOM 664 N N . GLU A 1 87 ? 11.785 3.760 4.587 1.00 91.31 87 GLU A N 1
ATOM 665 C CA . GLU A 1 87 ? 12.711 2.914 3.841 1.00 91.31 87 GLU A CA 1
ATOM 666 C C . GLU A 1 87 ? 13.001 3.493 2.454 1.00 91.31 87 GLU A C 1
ATOM 668 O O . GLU A 1 87 ? 14.168 3.630 2.090 1.00 91.31 87 GLU A O 1
ATOM 673 N N . LEU A 1 88 ? 11.969 3.920 1.711 1.00 93.75 88 LEU A N 1
ATOM 674 C CA . LEU A 1 88 ? 12.157 4.547 0.399 1.00 93.75 88 LEU A CA 1
ATOM 675 C C . LEU A 1 88 ? 12.975 5.837 0.491 1.00 93.75 88 LEU A C 1
ATOM 677 O O . LEU A 1 88 ? 13.791 6.099 -0.387 1.00 93.75 88 LEU A O 1
ATOM 681 N N . SER A 1 89 ? 12.783 6.626 1.556 1.00 92.81 89 SER A N 1
ATOM 682 C CA . SER A 1 89 ? 13.495 7.899 1.748 1.00 92.81 89 SER A CA 1
ATOM 683 C C . SER A 1 89 ? 15.017 7.727 1.830 1.00 92.81 89 SER A C 1
ATOM 685 O O . SER A 1 89 ? 15.760 8.662 1.536 1.00 92.81 89 SER A O 1
ATOM 687 N N . GLN A 1 90 ? 15.472 6.525 2.192 1.00 90.25 90 GLN A N 1
ATOM 688 C CA . GLN A 1 90 ? 16.882 6.168 2.321 1.00 90.25 90 GLN A CA 1
ATOM 689 C C . GLN A 1 90 ? 17.436 5.457 1.076 1.00 90.25 90 GLN A C 1
ATOM 691 O O . GLN A 1 90 ? 18.625 5.150 1.032 1.00 90.25 90 GLN A O 1
ATOM 696 N N . VAL A 1 91 ? 16.610 5.168 0.062 1.00 85.75 91 VAL A N 1
ATOM 697 C CA . VAL A 1 91 ? 17.094 4.564 -1.186 1.00 85.75 91 VAL A CA 1
ATOM 698 C C . VAL A 1 91 ? 17.731 5.647 -2.049 1.00 85.75 91 VAL A C 1
ATOM 700 O O . VAL A 1 91 ? 17.097 6.648 -2.375 1.00 85.75 91 VAL A O 1
ATOM 703 N N . GLU A 1 92 ? 18.995 5.442 -2.411 1.00 76.31 92 GLU A N 1
ATOM 704 C CA . GLU A 1 92 ? 19.778 6.439 -3.145 1.00 76.31 92 GLU A CA 1
ATOM 705 C C . GLU A 1 92 ? 19.720 6.284 -4.663 1.00 76.31 92 GLU A C 1
ATOM 707 O O . GLU A 1 92 ? 19.915 7.269 -5.353 1.00 76.31 92 GLU A O 1
ATOM 712 N N . GLU A 1 93 ? 19.473 5.089 -5.209 1.00 88.50 93 GLU A N 1
ATOM 713 C CA . GLU A 1 93 ? 19.570 4.882 -6.658 1.00 88.50 93 GLU A CA 1
ATOM 714 C C . GLU A 1 93 ? 18.453 4.009 -7.223 1.00 88.50 93 GLU A C 1
ATOM 716 O O . GLU A 1 93 ? 18.144 2.926 -6.710 1.00 88.50 93 GLU A O 1
ATOM 721 N N . GLY A 1 94 ? 17.919 4.452 -8.365 1.00 93.00 94 GLY A N 1
ATOM 722 C CA . GLY A 1 94 ? 16.967 3.691 -9.161 1.00 93.00 94 GLY A CA 1
ATOM 723 C C . GLY A 1 94 ? 15.621 3.503 -8.473 1.00 93.00 94 GLY A C 1
ATOM 724 O O . GLY A 1 94 ? 14.943 2.529 -8.774 1.00 93.00 94 GLY A O 1
ATOM 725 N N . SER A 1 95 ? 15.229 4.390 -7.562 1.00 96.31 95 SER A N 1
ATOM 726 C CA . SER A 1 95 ? 13.906 4.425 -6.942 1.00 96.31 95 SER A CA 1
ATOM 727 C C . SER A 1 95 ? 13.171 5.705 -7.315 1.00 96.31 95 SER A C 1
ATOM 729 O O . SER A 1 95 ? 13.772 6.710 -7.689 1.00 96.31 95 SER A O 1
ATOM 731 N N . GLY A 1 96 ? 11.847 5.675 -7.229 1.00 96.56 96 GLY A N 1
ATOM 732 C CA . GLY A 1 96 ? 11.041 6.815 -7.638 1.00 96.56 96 GLY A CA 1
ATOM 733 C C . GLY A 1 96 ? 9.643 6.780 -7.068 1.00 96.56 96 GLY A C 1
ATOM 734 O O . GLY A 1 96 ? 9.211 5.794 -6.463 1.00 96.56 96 GLY A O 1
ATOM 735 N N . ILE A 1 97 ? 8.932 7.876 -7.281 1.00 96.44 97 ILE A N 1
ATOM 736 C CA . ILE A 1 97 ? 7.537 8.023 -6.903 1.00 96.44 97 ILE A CA 1
ATOM 737 C C . ILE A 1 97 ? 6.722 8.580 -8.056 1.00 96.44 97 ILE A C 1
ATOM 739 O O . ILE A 1 97 ? 7.186 9.437 -8.805 1.00 96.44 97 ILE A O 1
ATOM 743 N N . VAL A 1 98 ? 5.475 8.132 -8.145 1.00 96.62 98 VAL A N 1
ATOM 744 C CA . VAL A 1 98 ? 4.439 8.748 -8.974 1.00 96.62 98 VAL A CA 1
ATOM 745 C C . VAL A 1 98 ? 3.317 9.202 -8.052 1.00 96.62 98 VAL A C 1
ATOM 747 O O . VAL A 1 98 ? 2.698 8.390 -7.365 1.00 96.62 98 VAL A O 1
ATOM 750 N N . LEU A 1 99 ? 3.078 10.511 -7.991 1.00 95.62 99 LEU A N 1
ATOM 751 C CA . LEU A 1 99 ? 2.172 11.140 -7.031 1.00 95.62 99 LEU A CA 1
ATOM 752 C C . LEU A 1 99 ? 1.108 11.967 -7.750 1.00 95.62 99 LEU A C 1
ATOM 754 O O . LEU A 1 99 ? 1.424 12.871 -8.523 1.00 95.62 99 LEU A O 1
ATOM 758 N N . THR A 1 100 ? -0.169 11.703 -7.479 1.00 94.88 100 THR A N 1
ATOM 759 C CA . THR A 1 100 ? -1.261 12.525 -8.020 1.00 94.88 100 THR A CA 1
ATOM 760 C C . THR A 1 100 ? -1.274 13.921 -7.389 1.00 94.88 100 THR A C 1
ATOM 762 O O . THR A 1 100 ? -0.890 14.102 -6.235 1.00 94.88 100 THR A O 1
ATOM 765 N N . GLN A 1 101 ? -1.752 14.936 -8.121 1.00 91.81 101 GLN A N 1
ATOM 766 C CA . GLN A 1 101 ? -1.795 16.329 -7.632 1.00 91.81 101 GLN A CA 1
ATOM 767 C C . GLN A 1 101 ? -2.592 16.505 -6.336 1.00 91.81 101 GLN A C 1
ATOM 769 O O . GLN A 1 101 ? -2.236 17.322 -5.490 1.00 91.81 101 GLN A O 1
ATOM 774 N N . ASP A 1 102 ? -3.668 15.737 -6.177 1.00 91.38 102 ASP A N 1
ATOM 775 C CA . ASP A 1 102 ? -4.504 15.733 -4.976 1.00 91.38 102 ASP A CA 1
ATOM 776 C C . ASP A 1 102 ? -3.920 14.880 -3.836 1.00 91.38 102 ASP A C 1
ATOM 778 O O . ASP A 1 102 ? -4.527 14.788 -2.770 1.00 91.38 102 ASP A O 1
ATOM 782 N N . ARG A 1 103 ? -2.756 14.253 -4.062 1.00 92.12 103 ARG A N 1
ATOM 783 C CA . ARG A 1 103 ? -2.044 13.360 -3.139 1.00 92.12 103 ARG A CA 1
ATOM 784 C C . ARG A 1 103 ? -2.875 12.163 -2.665 1.00 92.12 103 ARG A C 1
ATOM 786 O O . ARG A 1 103 ? -2.551 11.551 -1.649 1.00 92.12 103 ARG A O 1
ATOM 793 N N . SER A 1 104 ? -3.943 11.817 -3.387 1.00 92.75 104 SER A N 1
ATOM 794 C CA . SER A 1 104 ? -4.812 10.690 -3.034 1.00 92.75 104 SER A CA 1
ATOM 795 C C . SER A 1 104 ? -4.263 9.341 -3.497 1.00 92.75 104 SER A C 1
ATOM 797 O O . SER A 1 104 ? -4.666 8.311 -2.958 1.00 92.75 104 SER A O 1
ATOM 799 N N . CYS A 1 105 ? -3.336 9.334 -4.458 1.00 95.69 105 CYS A N 1
ATOM 800 C CA . CYS A 1 105 ? -2.631 8.146 -4.918 1.00 95.69 105 CYS A CA 1
ATOM 801 C C . CYS A 1 105 ? -1.126 8.421 -5.016 1.00 95.69 105 CYS A C 1
ATOM 803 O O . CYS A 1 105 ? -0.699 9.400 -5.630 1.00 95.69 105 CYS A O 1
ATOM 805 N N . CYS A 1 106 ? -0.327 7.540 -4.420 1.00 96.69 106 CYS A N 1
ATOM 806 C CA . CYS A 1 106 ? 1.126 7.539 -4.507 1.00 96.69 106 CYS A CA 1
ATOM 807 C C . CYS A 1 106 ? 1.594 6.127 -4.853 1.00 96.69 106 CYS A C 1
ATOM 809 O O . CYS A 1 106 ? 1.189 5.163 -4.207 1.00 96.69 106 CYS A O 1
ATOM 811 N N . ILE A 1 107 ? 2.424 5.994 -5.878 1.00 97.62 107 ILE A N 1
ATOM 812 C CA . ILE A 1 107 ? 3.015 4.721 -6.278 1.00 97.62 107 ILE A CA 1
ATOM 813 C C . ILE A 1 107 ? 4.509 4.841 -6.038 1.00 97.62 107 ILE A C 1
ATOM 815 O O . ILE A 1 107 ? 5.174 5.664 -6.662 1.00 97.62 107 ILE A O 1
ATOM 819 N N . MET A 1 108 ? 5.018 4.041 -5.111 1.00 98.00 108 MET A N 1
ATOM 820 C CA . MET A 1 108 ? 6.444 3.962 -4.821 1.00 98.00 108 MET A CA 1
ATOM 821 C C . MET A 1 108 ? 7.076 2.870 -5.678 1.00 98.00 108 MET A C 1
ATOM 823 O O . MET A 1 108 ? 6.499 1.790 -5.830 1.00 98.00 108 MET A O 1
ATOM 827 N N . ILE A 1 109 ? 8.255 3.156 -6.222 1.00 98.06 109 ILE A N 1
ATOM 828 C CA . ILE A 1 109 ? 8.986 2.279 -7.131 1.00 98.06 109 ILE A CA 1
ATOM 829 C C . ILE A 1 109 ? 10.328 1.902 -6.503 1.00 98.06 109 ILE A C 1
ATOM 831 O O . ILE A 1 109 ? 11.071 2.780 -6.065 1.00 98.06 109 ILE A O 1
ATOM 835 N N . ASN A 1 110 ? 10.647 0.604 -6.510 1.00 97.19 110 ASN A N 1
ATOM 836 C CA . ASN A 1 110 ? 11.871 0.030 -5.932 1.00 97.19 110 ASN A CA 1
ATOM 837 C C . ASN A 1 110 ? 12.068 0.351 -4.443 1.00 97.19 110 ASN A C 1
ATOM 839 O O . ASN A 1 110 ? 13.161 0.713 -4.008 1.00 97.19 110 ASN A O 1
ATOM 843 N N . GLU A 1 111 ? 11.000 0.182 -3.666 1.00 93.94 111 GLU A N 1
ATOM 844 C CA . GLU A 1 111 ? 11.087 0.129 -2.209 1.00 93.94 111 GLU A CA 1
ATOM 845 C C . GLU A 1 111 ? 11.465 -1.306 -1.774 1.00 93.94 111 GLU A C 1
ATOM 847 O O . GLU A 1 111 ? 12.492 -1.836 -2.198 1.00 93.94 111 GLU A O 1
ATOM 852 N N . GLU A 1 112 ? 10.650 -1.968 -0.953 1.00 93.75 112 GLU A N 1
ATOM 853 C CA . GLU A 1 112 ? 10.821 -3.377 -0.595 1.00 93.75 112 GLU A CA 1
ATOM 854 C C . GLU A 1 112 ? 10.380 -4.288 -1.751 1.00 93.75 112 GLU A C 1
ATOM 856 O O . GLU A 1 112 ? 11.026 -5.292 -2.055 1.00 93.75 112 GLU A O 1
ATOM 861 N N . ASP A 1 113 ? 9.307 -3.881 -2.433 1.00 97.62 113 ASP A N 1
ATOM 862 C CA . ASP A 1 113 ? 8.783 -4.463 -3.666 1.00 97.62 113 ASP A CA 1
ATOM 863 C C . ASP A 1 113 ? 8.973 -3.472 -4.829 1.00 97.62 113 ASP A C 1
ATOM 865 O O . ASP A 1 113 ? 9.125 -2.264 -4.621 1.00 97.62 113 ASP A O 1
ATOM 869 N N . HIS A 1 114 ? 8.968 -3.962 -6.073 1.00 98.12 114 HIS A N 1
ATOM 870 C CA . HIS A 1 114 ? 9.146 -3.095 -7.243 1.00 98.12 114 HIS A CA 1
ATOM 871 C C . HIS A 1 114 ? 8.079 -2.002 -7.332 1.00 98.12 114 HIS A C 1
ATOM 873 O O . HIS A 1 114 ? 8.389 -0.896 -7.765 1.00 98.12 114 HIS A O 1
ATOM 879 N N . LEU A 1 115 ? 6.841 -2.312 -6.942 1.00 98.12 115 LEU A N 1
ATOM 880 C CA . LEU A 1 115 ? 5.728 -1.377 -6.897 1.00 98.12 115 LEU A CA 1
ATOM 881 C C . LEU A 1 115 ? 4.986 -1.510 -5.571 1.00 98.12 115 LEU A C 1
ATOM 883 O O . LEU A 1 115 ? 4.546 -2.596 -5.188 1.00 98.12 115 LEU A O 1
ATOM 887 N N . ARG A 1 116 ? 4.784 -0.372 -4.913 1.00 97.81 116 ARG A N 1
ATOM 888 C CA . ARG A 1 116 ? 3.864 -0.214 -3.786 1.00 97.81 116 ARG A CA 1
ATOM 889 C C . ARG A 1 116 ? 2.844 0.854 -4.157 1.00 97.81 116 ARG A C 1
ATOM 891 O O . ARG A 1 116 ? 3.107 2.049 -4.042 1.00 97.81 116 ARG A O 1
ATOM 898 N N . ILE A 1 117 ? 1.686 0.411 -4.633 1.00 97.81 117 ILE A N 1
ATOM 899 C CA . ILE A 1 117 ? 0.573 1.278 -5.029 1.00 97.81 117 ILE A CA 1
ATOM 900 C C . ILE A 1 117 ? -0.190 1.644 -3.764 1.00 97.81 117 ILE A C 1
ATOM 902 O O . ILE A 1 117 ? -0.653 0.754 -3.058 1.00 97.81 117 ILE A O 1
ATOM 906 N N . GLN A 1 118 ? -0.328 2.930 -3.462 1.00 97.56 118 GLN A N 1
ATOM 907 C CA . GLN A 1 118 ? -1.008 3.422 -2.270 1.00 97.56 118 GLN A CA 1
ATOM 908 C C . GLN A 1 118 ? -2.123 4.390 -2.653 1.00 97.56 118 GLN A C 1
ATOM 910 O O . GLN A 1 118 ? -1.864 5.429 -3.253 1.00 97.56 118 GLN A O 1
ATOM 915 N N . VAL A 1 119 ? -3.346 4.107 -2.204 1.00 97.44 119 VAL A N 1
ATOM 916 C CA . VAL A 1 119 ? -4.472 5.047 -2.276 1.00 97.44 119 VAL A CA 1
ATOM 917 C C . VAL A 1 119 ? -4.919 5.413 -0.868 1.00 97.44 119 VAL A C 1
ATOM 919 O O . VAL A 1 119 ? -5.132 4.538 -0.028 1.00 97.44 119 VAL A O 1
ATOM 922 N N . LEU A 1 120 ? -5.067 6.712 -0.614 1.00 94.56 120 LEU A N 1
ATOM 923 C CA . LEU A 1 120 ? -5.418 7.298 0.676 1.00 94.56 120 LEU A CA 1
ATOM 924 C C . LEU A 1 120 ? -6.591 8.268 0.508 1.00 94.56 120 LEU A C 1
ATOM 926 O O . LEU A 1 120 ? -6.569 9.144 -0.356 1.00 94.56 120 LEU A O 1
ATOM 930 N N . ARG A 1 121 ? -7.608 8.149 1.368 1.00 93.94 121 ARG A N 1
ATOM 931 C CA . ARG A 1 121 ? -8.708 9.121 1.455 1.00 93.94 121 ARG A CA 1
ATOM 932 C C . ARG A 1 121 ? -9.076 9.442 2.903 1.00 93.94 121 ARG A C 1
ATOM 934 O O . ARG A 1 121 ? -8.959 8.567 3.760 1.00 93.94 121 ARG A O 1
ATOM 941 N N . PRO A 1 122 ? -9.545 10.667 3.195 1.00 92.50 122 PRO A N 1
ATOM 942 C CA . PRO A 1 122 ? -10.094 11.005 4.506 1.00 92.50 122 PRO A CA 1
ATOM 943 C C . PRO A 1 122 ? -11.334 10.169 4.859 1.00 92.50 122 PRO A C 1
ATOM 945 O O . PRO A 1 122 ? -12.132 9.833 3.983 1.00 92.50 122 PRO A O 1
ATOM 948 N N . GLY A 1 123 ? -11.531 9.905 6.152 1.00 92.12 123 GLY A N 1
ATOM 949 C CA . GLY A 1 123 ? -12.695 9.179 6.673 1.00 92.12 123 GLY A CA 1
ATOM 950 C C . GLY A 1 123 ? -12.639 7.658 6.478 1.00 92.12 123 GLY A C 1
ATOM 951 O O . GLY A 1 123 ? -11.587 7.105 6.157 1.00 92.12 123 GLY A O 1
ATOM 952 N N . LEU A 1 124 ? -13.773 6.985 6.722 1.00 93.38 124 LEU A N 1
ATOM 953 C CA . LEU A 1 124 ? -13.935 5.534 6.565 1.00 93.38 124 LEU A CA 1
ATOM 954 C C . LEU A 1 124 ? -14.657 5.219 5.249 1.00 93.38 124 LEU A C 1
ATOM 956 O O . LEU A 1 124 ? -15.873 5.393 5.159 1.00 93.38 124 LEU A O 1
ATOM 960 N N . ASP A 1 125 ? -13.921 4.769 4.235 1.00 93.44 125 ASP A N 1
ATOM 961 C CA . ASP A 1 125 ? -14.498 4.388 2.941 1.00 93.44 125 ASP A CA 1
ATOM 962 C C . ASP A 1 125 ? -13.600 3.402 2.184 1.00 93.44 125 ASP A C 1
ATOM 964 O O . ASP A 1 125 ? -12.923 3.744 1.212 1.00 93.44 125 ASP A O 1
ATOM 968 N N . PHE A 1 126 ? -13.595 2.143 2.625 1.00 95.62 126 PHE A N 1
ATOM 969 C CA . PHE A 1 126 ? -12.835 1.096 1.944 1.00 95.62 126 PHE A CA 1
ATOM 970 C C . PHE A 1 126 ? -13.311 0.856 0.514 1.00 95.62 126 PHE A C 1
ATOM 972 O O . PHE A 1 126 ? -12.492 0.574 -0.351 1.00 95.62 126 PHE A O 1
ATOM 979 N N . SER A 1 127 ? -14.610 0.999 0.240 1.00 94.31 127 SER A N 1
ATOM 980 C CA . SER A 1 127 ? -15.176 0.712 -1.081 1.00 94.31 127 SER A CA 1
ATOM 981 C C . SER A 1 127 ? -14.628 1.653 -2.152 1.00 94.31 127 SER A C 1
ATOM 983 O O . SER A 1 127 ? -14.193 1.204 -3.213 1.00 94.31 127 SER A O 1
ATOM 985 N N . SER A 1 128 ? -14.630 2.966 -1.894 1.00 94.81 128 SER A N 1
ATOM 986 C CA . SER A 1 128 ? -14.158 3.929 -2.891 1.00 94.81 128 SER A CA 1
ATOM 987 C C . SER A 1 128 ? -12.636 3.971 -3.007 1.00 94.81 128 SER A C 1
ATOM 989 O O . SER A 1 128 ? -12.129 4.253 -4.096 1.00 94.81 128 SER A O 1
ATOM 991 N N . VAL A 1 129 ? -11.918 3.694 -1.913 1.00 96.94 129 VAL A N 1
ATOM 992 C CA . VAL A 1 129 ? -10.454 3.565 -1.911 1.00 96.94 129 VAL A CA 1
ATOM 993 C C . VAL A 1 129 ? -10.037 2.306 -2.667 1.00 96.94 129 VAL A C 1
ATOM 995 O O . VAL A 1 129 ? -9.142 2.387 -3.502 1.00 96.94 129 VAL A O 1
ATOM 998 N N . TRP A 1 130 ? -10.721 1.177 -2.445 1.00 97.81 130 TRP A N 1
ATOM 999 C CA . TRP A 1 130 ? -10.419 -0.090 -3.112 1.00 97.81 130 TRP A CA 1
ATOM 1000 C C . TRP A 1 130 ? -10.632 0.018 -4.608 1.00 97.81 130 TRP A C 1
ATOM 1002 O O . TRP A 1 130 ? -9.716 -0.252 -5.370 1.00 97.81 130 TRP A O 1
ATOM 1012 N N . LYS A 1 131 ? -11.796 0.525 -5.022 1.00 96.69 131 LYS A N 1
ATOM 1013 C CA . LYS A 1 131 ? -12.097 0.732 -6.437 1.00 96.69 131 LYS A CA 1
ATOM 1014 C C . LYS A 1 131 ? -11.010 1.542 -7.152 1.00 96.69 131 LYS A C 1
ATOM 1016 O O . LYS A 1 131 ? -10.643 1.216 -8.270 1.00 96.69 131 LYS A O 1
ATOM 1021 N N . HIS A 1 132 ? -10.506 2.600 -6.517 1.00 95.94 132 HIS A N 1
ATOM 1022 C CA . HIS A 1 132 ? -9.458 3.421 -7.119 1.00 95.94 132 HIS A CA 1
ATOM 1023 C C . HIS A 1 132 ? -8.107 2.688 -7.166 1.00 95.94 132 HIS A C 1
ATOM 1025 O O . HIS A 1 132 ? -7.410 2.784 -8.169 1.00 95.94 132 HIS A O 1
ATOM 1031 N N . ALA A 1 133 ? -7.751 1.944 -6.114 1.00 97.31 133 ALA A N 1
ATOM 1032 C CA . ALA A 1 133 ? -6.527 1.144 -6.096 1.00 97.31 133 ALA A CA 1
ATOM 1033 C C . ALA A 1 133 ? -6.551 0.037 -7.164 1.00 97.31 133 ALA A C 1
ATOM 1035 O O . ALA A 1 133 ? -5.563 -0.136 -7.867 1.00 97.31 133 ALA A O 1
ATOM 1036 N N . ASP A 1 134 ? -7.684 -0.647 -7.317 1.00 97.25 134 ASP A N 1
ATOM 1037 C CA . ASP A 1 134 ? -7.915 -1.701 -8.311 1.00 97.25 134 ASP A CA 1
ATOM 1038 C C . ASP A 1 134 ? -7.863 -1.169 -9.754 1.00 97.25 134 ASP A C 1
ATOM 1040 O O . ASP A 1 134 ? -7.210 -1.757 -10.614 1.00 97.25 134 ASP A O 1
ATOM 1044 N N . GLU A 1 135 ? -8.470 -0.003 -10.016 1.00 95.81 135 GLU A N 1
ATOM 1045 C CA . GLU A 1 135 ? -8.394 0.675 -11.320 1.00 95.81 135 GLU A CA 1
ATOM 1046 C C . GLU A 1 135 ? -6.945 1.036 -11.697 1.00 95.81 135 GLU A C 1
ATOM 1048 O O . GLU A 1 135 ? -6.547 0.870 -12.852 1.00 95.81 135 GLU A O 1
ATOM 1053 N N . VAL A 1 136 ? -6.154 1.515 -10.730 1.00 95.81 136 VAL A N 1
ATOM 1054 C CA . VAL A 1 136 ? -4.733 1.835 -10.936 1.00 95.81 136 VAL A CA 1
ATOM 1055 C C . VAL A 1 136 ? -3.911 0.561 -11.144 1.00 95.81 136 VAL A C 1
ATOM 1057 O O . VAL A 1 136 ? -3.148 0.498 -12.105 1.00 95.81 136 VAL A O 1
ATOM 1060 N N . ASP A 1 137 ? -4.081 -0.457 -10.296 1.00 97.19 137 ASP A N 1
ATOM 1061 C CA . ASP A 1 137 ? -3.337 -1.723 -10.379 1.00 97.19 137 ASP A CA 1
ATOM 1062 C C . ASP A 1 137 ? -3.599 -2.457 -11.697 1.00 97.19 137 ASP A C 1
ATOM 1064 O O . ASP A 1 137 ? -2.655 -2.784 -12.413 1.00 97.19 137 ASP A O 1
ATOM 1068 N N . SER A 1 138 ? -4.871 -2.603 -12.079 1.00 95.62 138 SER A N 1
ATOM 1069 C CA . SER A 1 138 ? -5.276 -3.197 -13.361 1.00 95.62 138 SER A CA 1
ATOM 1070 C C . SER A 1 138 ? -4.737 -2.404 -14.558 1.00 95.62 138 SER A C 1
ATOM 1072 O O . SER A 1 138 ? -4.358 -2.969 -15.586 1.00 95.62 138 SER A O 1
ATOM 1074 N N . GLY A 1 139 ? -4.686 -1.072 -14.438 1.00 95.25 139 GLY A N 1
ATOM 1075 C CA . GLY A 1 139 ? -4.094 -0.201 -15.449 1.00 95.25 139 GLY A CA 1
ATOM 1076 C C . GLY A 1 139 ? -2.607 -0.490 -15.658 1.00 95.25 139 GLY A C 1
ATOM 1077 O O . GLY A 1 139 ? -2.165 -0.614 -16.801 1.00 95.25 139 GLY A O 1
ATOM 1078 N N . ILE A 1 140 ? -1.849 -0.649 -14.571 1.00 95.56 140 ILE A N 1
ATOM 1079 C CA . ILE A 1 140 ? -0.415 -0.966 -14.623 1.00 95.56 140 ILE A CA 1
ATOM 1080 C C . ILE A 1 140 ? -0.198 -2.389 -15.147 1.00 95.56 140 ILE A C 1
ATOM 1082 O O . ILE A 1 140 ? 0.643 -2.588 -16.026 1.00 95.56 140 ILE A O 1
ATOM 1086 N N . GLU A 1 141 ? -0.980 -3.360 -14.672 1.00 95.44 141 GLU A N 1
ATOM 1087 C CA . GLU A 1 141 ? -0.899 -4.764 -15.093 1.00 95.44 141 GLU A CA 1
ATOM 1088 C C . GLU A 1 141 ? -1.085 -4.926 -16.610 1.00 95.44 141 GLU A C 1
ATOM 1090 O O . GLU A 1 141 ? -0.426 -5.750 -17.244 1.00 95.44 141 GLU A O 1
ATOM 1095 N N . SER A 1 142 ? -1.911 -4.079 -17.235 1.00 93.88 142 SER A N 1
ATOM 1096 C CA . SER A 1 142 ? -2.115 -4.105 -18.689 1.00 93.88 142 SER A CA 1
ATOM 1097 C C . SER A 1 142 ? -0.848 -3.807 -19.511 1.00 93.88 142 SER A C 1
ATOM 1099 O O . SER A 1 142 ? -0.754 -4.217 -20.669 1.00 93.88 142 SER A O 1
ATOM 1101 N N . ALA A 1 143 ? 0.135 -3.121 -18.918 1.00 93.31 143 ALA A N 1
ATOM 1102 C CA . ALA A 1 143 ? 1.413 -2.773 -19.541 1.00 93.31 143 ALA A CA 1
ATOM 1103 C C . ALA A 1 143 ? 2.606 -3.541 -18.940 1.00 93.31 143 ALA A C 1
ATOM 1105 O O . ALA A 1 143 ? 3.666 -3.647 -19.568 1.00 93.31 143 ALA A O 1
ATOM 1106 N N . ILE A 1 144 ? 2.457 -4.083 -17.728 1.00 94.75 144 ILE A N 1
ATOM 1107 C CA . ILE A 1 144 ? 3.523 -4.720 -16.960 1.00 94.75 144 ILE A CA 1
ATOM 1108 C C . ILE A 1 144 ? 3.105 -6.116 -16.503 1.00 94.75 144 ILE A C 1
ATOM 1110 O O . ILE A 1 144 ? 2.149 -6.296 -15.763 1.00 94.75 144 ILE A O 1
ATOM 1114 N N . ASN A 1 145 ? 3.931 -7.110 -16.832 1.00 96.25 145 ASN A N 1
ATOM 1115 C CA . ASN A 1 145 ? 3.747 -8.470 -16.334 1.00 96.25 145 ASN A CA 1
ATOM 1116 C C . ASN A 1 145 ? 4.192 -8.594 -14.872 1.00 96.25 145 ASN A C 1
ATOM 1118 O O . ASN A 1 145 ? 5.398 -8.637 -14.580 1.00 96.25 145 ASN A O 1
ATOM 1122 N N . TYR A 1 146 ? 3.221 -8.722 -13.974 1.00 98.25 146 TYR A N 1
ATOM 1123 C CA . TYR A 1 146 ? 3.476 -9.032 -12.577 1.00 98.25 146 TYR A CA 1
ATOM 1124 C C . TYR A 1 146 ? 3.977 -10.468 -12.371 1.00 98.25 146 TYR A C 1
ATOM 1126 O O . TYR A 1 146 ? 3.699 -11.392 -13.141 1.00 98.25 146 TYR A O 1
ATOM 1134 N N . ALA A 1 147 ? 4.779 -10.643 -11.327 1.00 98.06 147 ALA A N 1
ATOM 1135 C CA . ALA A 1 147 ? 5.225 -11.924 -10.819 1.00 98.06 147 ALA A CA 1
ATOM 1136 C C . ALA A 1 147 ? 4.066 -12.556 -10.041 1.00 98.06 147 ALA A C 1
ATOM 1138 O O . ALA A 1 147 ? 3.809 -12.190 -8.896 1.00 98.06 147 ALA A O 1
ATOM 1139 N N . TYR A 1 148 ? 3.357 -13.474 -10.689 1.00 97.81 148 TYR A N 1
ATOM 1140 C CA . TYR A 1 148 ? 2.218 -14.187 -10.124 1.00 97.81 148 TYR A CA 1
ATOM 1141 C C . TYR A 1 148 ? 2.447 -15.696 -10.205 1.00 97.81 148 TYR A C 1
ATOM 1143 O O . TYR A 1 148 ? 2.948 -16.203 -11.214 1.00 97.81 148 TYR A O 1
ATOM 1151 N N . ASP A 1 149 ? 2.056 -16.392 -9.147 1.00 97.75 149 ASP A N 1
ATOM 1152 C CA . ASP A 1 149 ? 2.056 -17.841 -9.023 1.00 97.75 149 ASP A CA 1
ATOM 1153 C C . ASP A 1 149 ? 0.635 -18.347 -8.725 1.00 97.75 149 ASP A C 1
ATOM 1155 O O . ASP A 1 149 ? -0.123 -17.708 -7.999 1.00 97.75 149 ASP A O 1
ATOM 1159 N N . GLY A 1 150 ? 0.260 -19.495 -9.295 1.00 95.69 150 GLY A N 1
ATOM 1160 C CA . GLY A 1 150 ? -1.105 -20.022 -9.187 1.00 95.69 150 GLY A CA 1
ATOM 1161 C C . GLY A 1 150 ? -1.504 -20.482 -7.781 1.00 95.69 150 GLY A C 1
ATOM 1162 O O . GLY A 1 150 ? -2.695 -20.523 -7.483 1.00 95.69 150 GLY A O 1
ATOM 1163 N N . GLU A 1 151 ? -0.536 -20.815 -6.925 1.00 94.94 151 GLU A N 1
ATOM 1164 C CA . GLU A 1 151 ? -0.777 -21.216 -5.536 1.00 94.94 151 GLU A CA 1
ATOM 1165 C C . GLU A 1 151 ? -0.473 -20.074 -4.558 1.00 94.94 151 GLU A C 1
ATOM 1167 O O . GLU A 1 151 ? -1.197 -19.884 -3.580 1.00 94.94 151 GLU A O 1
ATOM 1172 N N . LEU A 1 152 ? 0.585 -19.300 -4.823 1.00 96.25 152 LEU A N 1
ATOM 1173 C CA . LEU A 1 152 ? 1.071 -18.252 -3.918 1.00 96.25 152 LEU A CA 1
ATOM 1174 C C . LEU A 1 152 ? 0.537 -16.846 -4.230 1.00 96.25 152 LEU A C 1
ATOM 1176 O O . LEU A 1 152 ? 0.759 -15.930 -3.440 1.00 96.25 152 LEU A O 1
ATOM 1180 N N . GLY A 1 153 ? -0.157 -16.653 -5.352 1.00 97.44 153 GLY A N 1
ATOM 1181 C CA . GLY A 1 153 ? -0.655 -15.351 -5.790 1.00 97.44 153 GLY A CA 1
ATOM 1182 C C . GLY A 1 153 ? 0.459 -14.405 -6.252 1.00 97.44 153 GLY A C 1
ATOM 1183 O O . GLY A 1 153 ? 1.451 -14.830 -6.846 1.00 97.44 153 GLY A O 1
ATOM 1184 N N . PHE A 1 154 ? 0.305 -13.104 -5.996 1.00 98.19 154 PHE A N 1
ATOM 1185 C CA . PHE A 1 154 ? 1.334 -12.111 -6.292 1.00 98.19 154 PHE A CA 1
ATOM 1186 C C . PHE A 1 154 ? 2.564 -12.334 -5.410 1.00 98.19 154 PHE A C 1
ATOM 1188 O O . PHE A 1 154 ? 2.488 -12.355 -4.181 1.00 98.19 154 PHE A O 1
ATOM 1195 N N . LEU A 1 155 ? 3.717 -12.491 -6.059 1.00 98.19 155 LEU A N 1
ATOM 1196 C CA . LEU A 1 155 ? 4.983 -12.741 -5.389 1.00 98.19 155 LEU A CA 1
ATOM 1197 C C . LEU A 1 155 ? 5.567 -11.432 -4.851 1.00 98.19 155 LEU A C 1
ATOM 1199 O O . LEU A 1 155 ? 5.756 -10.457 -5.587 1.00 98.19 155 LEU A O 1
ATOM 1203 N N . THR A 1 156 ? 5.898 -11.436 -3.564 1.00 97.38 156 THR A N 1
ATOM 1204 C CA . THR A 1 156 ? 6.432 -10.286 -2.826 1.00 97.38 156 THR A CA 1
ATOM 1205 C C . THR A 1 156 ? 7.761 -10.616 -2.167 1.00 97.38 156 THR A C 1
ATOM 1207 O O . THR A 1 156 ? 8.048 -11.780 -1.876 1.00 97.38 156 THR A O 1
ATOM 1210 N N . ALA A 1 157 ? 8.580 -9.593 -1.920 1.00 94.44 157 ALA A N 1
ATOM 1211 C CA . ALA A 1 157 ? 9.871 -9.771 -1.262 1.00 94.44 157 ALA A CA 1
ATOM 1212 C C . ALA A 1 157 ? 9.707 -10.228 0.199 1.00 94.44 157 ALA A C 1
ATOM 1214 O O . ALA A 1 157 ? 10.465 -11.075 0.677 1.00 94.44 157 ALA A O 1
ATOM 1215 N N . CYS A 1 158 ? 8.691 -9.710 0.897 1.00 91.25 158 CYS A N 1
ATOM 1216 C CA . CYS A 1 158 ? 8.324 -10.164 2.234 1.00 91.25 158 CYS A CA 1
ATOM 1217 C C . CYS A 1 158 ? 7.211 -11.222 2.189 1.00 91.25 158 CYS A C 1
ATOM 1219 O O . CYS A 1 158 ? 6.159 -10.971 1.589 1.00 91.25 158 CYS A O 1
ATOM 1221 N N . PRO A 1 159 ? 7.376 -12.371 2.879 1.00 92.31 159 PRO A N 1
ATOM 1222 C CA . PRO A 1 159 ? 6.366 -13.428 2.922 1.00 92.31 159 PRO A CA 1
ATOM 1223 C C . PRO A 1 159 ? 4.996 -12.993 3.456 1.00 92.31 159 PRO A C 1
ATOM 1225 O O . PRO A 1 159 ? 3.990 -13.609 3.120 1.00 92.31 159 PRO A O 1
ATOM 1228 N N . THR A 1 160 ? 4.928 -11.944 4.283 1.00 90.50 160 THR A N 1
ATOM 1229 C CA . THR A 1 160 ? 3.659 -11.466 4.863 1.00 90.50 160 THR A CA 1
ATOM 1230 C C . THR A 1 160 ? 2.781 -10.716 3.861 1.00 90.50 160 THR A C 1
ATOM 1232 O O . THR A 1 160 ? 1.599 -10.508 4.133 1.00 90.50 160 THR A O 1
ATOM 1235 N N . ASN A 1 161 ? 3.324 -10.343 2.698 1.00 94.81 161 ASN A N 1
ATOM 1236 C CA . ASN A 1 161 ? 2.581 -9.702 1.614 1.00 94.81 161 ASN A CA 1
ATOM 1237 C C . ASN A 1 161 ? 2.220 -10.682 0.476 1.00 94.81 161 ASN A C 1
ATOM 1239 O O . ASN A 1 161 ? 1.614 -10.253 -0.499 1.00 94.81 161 ASN A O 1
ATOM 1243 N N . LEU A 1 162 ? 2.551 -11.977 0.580 1.00 95.56 162 LEU A N 1
ATOM 1244 C CA . LEU A 1 162 ? 2.205 -12.964 -0.454 1.00 95.56 162 LEU A CA 1
ATOM 1245 C C . LEU A 1 162 ? 0.683 -13.091 -0.639 1.00 95.56 162 LEU A C 1
ATOM 1247 O O . LEU A 1 162 ? -0.096 -12.812 0.272 1.00 95.56 162 LEU A O 1
ATOM 1251 N N . GLY A 1 163 ? 0.250 -13.551 -1.812 1.00 97.50 163 GLY A N 1
ATOM 1252 C CA . GLY A 1 163 ? -1.165 -13.702 -2.146 1.00 97.50 163 GLY A CA 1
ATOM 1253 C C . GLY A 1 163 ? -1.719 -12.457 -2.822 1.00 97.50 163 GLY A C 1
ATOM 1254 O O . GLY A 1 163 ? -1.359 -12.149 -3.952 1.00 97.50 163 GLY A O 1
ATOM 1255 N N . THR A 1 164 ? -2.606 -11.739 -2.143 1.00 97.81 164 THR A N 1
ATOM 1256 C CA . THR A 1 164 ? -3.227 -10.510 -2.672 1.00 97.81 164 THR A CA 1
ATOM 1257 C C . THR A 1 164 ? -2.253 -9.332 -2.751 1.00 97.81 164 THR A C 1
ATOM 1259 O O . THR A 1 164 ? -2.493 -8.371 -3.483 1.00 97.81 164 THR A O 1
ATOM 1262 N N . GLY A 1 165 ? -1.167 -9.333 -1.966 1.00 97.25 165 GLY A N 1
ATOM 1263 C CA . GLY A 1 165 ? -0.325 -8.144 -1.791 1.00 97.25 165 GLY A CA 1
ATOM 1264 C C . GLY A 1 165 ? -1.041 -6.971 -1.120 1.00 97.25 165 GLY A C 1
ATOM 1265 O O . GLY A 1 165 ? -0.487 -5.872 -1.086 1.00 97.25 165 GLY A O 1
ATOM 1266 N N . MET A 1 166 ? -2.266 -7.169 -0.614 1.00 97.88 166 MET A N 1
ATOM 1267 C CA . MET A 1 166 ? -3.116 -6.098 -0.113 1.00 97.88 166 MET A CA 1
ATOM 1268 C C . MET A 1 166 ? -2.873 -5.810 1.361 1.00 97.88 166 MET A C 1
ATOM 1270 O O . MET A 1 166 ? -2.993 -6.674 2.229 1.00 97.88 166 MET A O 1
ATOM 1274 N N . ARG A 1 167 ? -2.714 -4.523 1.666 1.00 97.19 167 ARG A N 1
ATOM 1275 C CA . ARG A 1 167 ? -2.864 -4.000 3.017 1.00 97.19 167 ARG A CA 1
ATOM 1276 C C . ARG A 1 167 ? -3.878 -2.871 3.069 1.00 97.19 167 ARG A C 1
ATOM 1278 O O . ARG A 1 167 ? -3.562 -1.720 2.766 1.00 97.19 167 ARG A O 1
ATOM 1285 N N . ALA A 1 168 ? -5.083 -3.206 3.503 1.00 97.50 168 ALA A N 1
ATOM 1286 C CA . ALA A 1 168 ? -6.152 -2.271 3.793 1.00 97.50 168 ALA A CA 1
ATOM 1287 C C . ALA A 1 168 ? -6.078 -1.833 5.261 1.00 97.50 168 ALA A C 1
ATOM 1289 O O . ALA A 1 168 ? -5.883 -2.642 6.169 1.00 97.50 168 ALA A O 1
ATOM 1290 N N . SER A 1 169 ? -6.183 -0.528 5.498 1.00 96.25 169 SER A N 1
ATOM 1291 C CA . SER A 1 169 ? -6.024 0.060 6.822 1.00 96.25 169 SER A CA 1
ATOM 1292 C C . SER A 1 169 ? -6.891 1.294 7.036 1.00 96.25 169 SER A C 1
ATOM 1294 O O . SER A 1 169 ? -7.162 2.042 6.099 1.00 96.25 169 SER A O 1
ATOM 1296 N N . VAL A 1 170 ? -7.271 1.527 8.288 1.00 95.62 170 VAL A N 1
ATOM 1297 C CA . VAL A 1 170 ? -7.889 2.767 8.758 1.00 95.62 170 VAL A CA 1
ATOM 1298 C C . VAL A 1 170 ? -7.014 3.381 9.845 1.00 95.62 170 VAL A C 1
ATOM 1300 O O . VAL A 1 170 ? -6.450 2.666 10.674 1.00 95.62 170 VAL A O 1
ATOM 1303 N N . MET A 1 171 ? -6.892 4.704 9.847 1.00 94.06 171 MET A N 1
ATOM 1304 C CA . MET A 1 171 ? -6.280 5.457 10.935 1.00 94.06 171 MET A CA 1
ATOM 1305 C C . MET A 1 171 ? -7.374 6.051 11.824 1.00 94.06 171 MET A C 1
ATOM 1307 O O . MET A 1 171 ? -8.266 6.742 11.328 1.00 94.06 171 MET A O 1
ATOM 1311 N N . MET A 1 172 ? -7.317 5.786 13.130 1.00 93.94 172 MET A N 1
ATOM 1312 C CA . MET A 1 172 ? -8.353 6.173 14.089 1.00 93.94 172 MET A CA 1
ATOM 1313 C C . MET A 1 172 ? -7.771 6.812 15.349 1.00 93.94 172 MET A C 1
ATOM 1315 O O . MET A 1 172 ? -6.767 6.346 15.880 1.00 93.94 172 MET A O 1
ATOM 1319 N N . HIS A 1 173 ? -8.441 7.840 15.864 1.00 94.06 173 HIS A N 1
ATOM 1320 C CA . HIS A 1 173 ? -8.139 8.482 17.140 1.00 94.06 173 HIS A CA 1
ATOM 1321 C C . HIS A 1 173 ? -9.035 7.894 18.240 1.00 94.06 173 HIS A C 1
ATOM 1323 O O . HIS A 1 173 ? -10.245 8.123 18.264 1.00 94.06 173 HIS A O 1
ATOM 1329 N N . LEU A 1 174 ? -8.441 7.120 19.153 1.00 92.81 174 LEU A N 1
ATOM 1330 C CA . LEU A 1 174 ? -9.144 6.299 20.148 1.00 92.81 174 LEU A CA 1
ATOM 1331 C C . LEU A 1 174 ? -8.790 6.680 21.605 1.00 92.81 174 LEU A C 1
ATOM 1333 O O . LEU A 1 174 ? -8.452 5.804 22.408 1.00 92.81 174 LEU A O 1
ATOM 1337 N N . PRO A 1 175 ? -8.895 7.962 22.007 1.00 92.50 175 PRO A N 1
ATOM 1338 C CA . PRO A 1 175 ? -8.437 8.418 23.322 1.00 92.50 175 PRO A CA 1
ATOM 1339 C C . PRO A 1 175 ? -9.223 7.776 24.471 1.00 92.50 175 PRO A C 1
ATOM 1341 O O . PRO A 1 175 ? -8.651 7.442 25.504 1.00 92.50 175 PRO A O 1
ATOM 1344 N N . GLY A 1 176 ? -10.522 7.514 24.288 1.00 92.88 176 GLY A N 1
ATOM 1345 C CA . GLY A 1 176 ? -11.353 6.876 25.313 1.00 92.88 176 GLY A CA 1
ATOM 1346 C C . GLY A 1 176 ? -10.898 5.456 25.675 1.00 92.88 176 GLY A C 1
ATOM 1347 O O . GLY A 1 176 ? -10.934 5.078 26.847 1.00 92.88 176 GLY A O 1
ATOM 1348 N N . LEU A 1 177 ? -10.418 4.673 24.701 1.00 92.19 177 LEU A N 1
ATOM 1349 C CA . LEU A 1 177 ? -9.905 3.316 24.944 1.00 92.19 177 LEU A CA 1
ATOM 1350 C C . LEU A 1 177 ? -8.565 3.337 25.683 1.00 92.19 177 LEU A C 1
ATOM 1352 O O . LEU A 1 177 ? -8.335 2.497 26.556 1.00 92.19 177 LEU A O 1
ATOM 1356 N N . VAL A 1 178 ? -7.721 4.326 25.382 1.00 91.00 178 VAL A N 1
ATOM 1357 C CA . VAL A 1 178 ? -6.448 4.550 26.079 1.00 91.00 178 VAL A CA 1
ATOM 1358 C C . VAL A 1 178 ? -6.696 5.012 27.515 1.00 91.00 178 VAL A C 1
ATOM 1360 O O . VAL A 1 178 ? -6.217 4.384 28.457 1.00 91.00 178 VAL A O 1
ATOM 1363 N N . MET A 1 179 ? -7.517 6.048 27.709 1.00 91.25 179 MET A N 1
ATOM 1364 C CA . MET A 1 179 ? -7.836 6.604 29.032 1.00 91.25 179 MET A CA 1
ATOM 1365 C C . MET A 1 179 ? -8.527 5.585 29.946 1.00 91.25 179 MET A C 1
ATOM 1367 O O . MET A 1 179 ? -8.283 5.568 31.151 1.00 91.25 179 MET A O 1
ATOM 1371 N N . SER A 1 180 ? -9.362 4.709 29.379 1.00 94.56 180 SER A N 1
ATOM 1372 C CA . SER A 1 180 ? -10.027 3.629 30.120 1.00 94.56 180 SER A CA 1
ATOM 1373 C C . SER A 1 180 ? -9.176 2.364 30.287 1.00 94.56 180 SER A C 1
ATOM 1375 O O . SER A 1 180 ? -9.656 1.396 30.875 1.00 94.56 180 SER A O 1
ATOM 1377 N N . LYS A 1 181 ? -7.926 2.352 29.794 1.00 89.88 181 LYS A N 1
ATOM 1378 C CA . LYS A 1 181 ? -7.005 1.199 29.833 1.00 89.88 181 LYS A CA 1
ATOM 1379 C C . LYS A 1 181 ? -7.606 -0.082 29.237 1.00 89.88 181 LYS A C 1
ATOM 1381 O O . LYS A 1 181 ? -7.342 -1.186 29.708 1.00 89.88 181 LYS A O 1
ATOM 1386 N N . ASN A 1 182 ? -8.440 0.061 28.208 1.00 92.38 182 ASN A N 1
ATOM 1387 C CA . ASN A 1 182 ? -9.076 -1.066 27.520 1.00 92.38 182 ASN A CA 1
ATOM 1388 C C . ASN A 1 182 ? -8.425 -1.390 26.170 1.00 92.38 182 ASN A C 1
ATOM 1390 O O . ASN A 1 182 ? -8.832 -2.363 25.537 1.00 92.38 182 ASN A O 1
ATOM 1394 N N . MET A 1 183 ? -7.419 -0.622 25.739 1.00 89.94 183 MET A N 1
ATOM 1395 C CA . MET A 1 183 ? -6.791 -0.812 24.431 1.00 89.94 183 MET A CA 1
ATOM 1396 C C . MET A 1 183 ? -6.212 -2.223 24.255 1.00 89.94 183 MET A C 1
ATOM 1398 O O . MET A 1 183 ? -6.501 -2.865 23.253 1.00 89.94 183 MET A O 1
ATOM 1402 N N . ASP A 1 184 ? -5.514 -2.767 25.256 1.00 89.12 184 ASP A N 1
ATOM 1403 C CA . ASP A 1 184 ? -4.935 -4.119 25.172 1.00 89.12 184 ASP A CA 1
ATOM 1404 C C . ASP A 1 184 ? -6.000 -5.205 24.975 1.00 89.12 184 ASP A C 1
ATOM 1406 O O . ASP A 1 184 ? -5.805 -6.158 24.222 1.00 89.12 184 ASP A O 1
ATOM 1410 N N . LYS A 1 185 ? -7.170 -5.050 25.609 1.00 91.62 185 LYS A N 1
ATOM 1411 C CA . LYS A 1 185 ? -8.295 -5.981 25.429 1.00 91.62 185 LYS A CA 1
ATOM 1412 C C . LYS A 1 185 ? -8.832 -5.926 24.002 1.00 91.62 185 LYS A C 1
ATOM 1414 O O . LYS A 1 185 ? -9.132 -6.969 23.431 1.00 91.62 185 LYS A O 1
ATOM 1419 N N . VAL A 1 186 ? -8.938 -4.721 23.441 1.00 91.31 186 VAL A N 1
ATOM 1420 C CA . VAL A 1 186 ? -9.388 -4.502 22.060 1.00 91.31 186 VAL A CA 1
ATOM 1421 C C . VAL A 1 186 ? -8.391 -5.111 21.082 1.00 91.31 186 VAL A C 1
ATOM 1423 O O . VAL A 1 186 ? -8.804 -5.881 20.223 1.00 91.31 186 VAL A O 1
ATOM 1426 N N . ILE A 1 187 ? -7.092 -4.843 21.256 1.00 90.94 187 ILE A N 1
ATOM 1427 C CA . ILE A 1 187 ? -6.015 -5.409 20.431 1.00 90.94 187 ILE A CA 1
ATOM 1428 C C . ILE A 1 187 ? -6.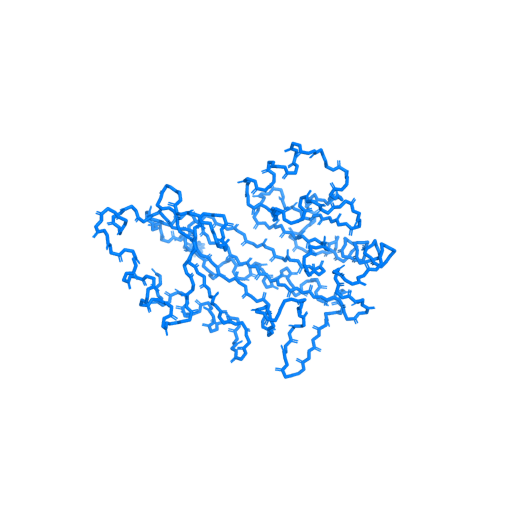082 -6.939 20.447 1.00 90.94 187 ILE A C 1
ATOM 1430 O O . ILE A 1 187 ? -6.104 -7.569 19.392 1.00 90.94 187 ILE A O 1
ATOM 1434 N N . ASN A 1 188 ? -6.192 -7.543 21.632 1.00 90.25 188 ASN A N 1
ATOM 1435 C CA . ASN A 1 188 ? -6.283 -8.996 21.762 1.00 90.25 188 ASN A CA 1
ATOM 1436 C C . ASN A 1 188 ? -7.525 -9.575 21.069 1.00 90.25 188 ASN A C 1
ATOM 1438 O O . ASN A 1 188 ? -7.430 -10.632 20.450 1.00 90.25 188 ASN A O 1
ATOM 1442 N N . ALA A 1 189 ? -8.670 -8.892 21.147 1.00 92.12 189 ALA A N 1
ATOM 1443 C CA . ALA A 1 189 ? -9.901 -9.335 20.500 1.00 92.12 189 ALA A CA 1
ATOM 1444 C C . ALA A 1 189 ? -9.812 -9.258 18.967 1.00 92.12 189 ALA A C 1
ATOM 1446 O O . ALA A 1 189 ? -10.164 -10.218 18.288 1.00 92.12 189 ALA A O 1
ATOM 1447 N N . VAL A 1 190 ? -9.307 -8.153 18.408 1.00 91.62 190 VAL A N 1
ATOM 1448 C CA . VAL A 1 190 ? -9.234 -7.988 16.945 1.00 91.62 190 VAL A CA 1
ATOM 1449 C C . VAL A 1 190 ? -8.120 -8.825 16.310 1.00 91.62 190 VAL A C 1
ATOM 1451 O O . VAL A 1 190 ? -8.292 -9.304 15.191 1.00 91.62 190 VAL A O 1
ATOM 1454 N N . ASN A 1 191 ? -7.037 -9.116 17.040 1.00 91.00 191 ASN A N 1
ATOM 1455 C CA . ASN A 1 191 ? -6.001 -10.049 16.582 1.00 91.00 191 ASN A CA 1
ATOM 1456 C C . ASN A 1 191 ? -6.576 -11.452 16.313 1.00 91.00 191 ASN A C 1
ATOM 1458 O O . ASN A 1 191 ? -6.184 -12.102 15.346 1.00 91.00 191 ASN A O 1
ATOM 1462 N N . GLN A 1 192 ? -7.549 -11.912 17.111 1.00 89.75 192 GLN A N 1
ATOM 1463 C CA . GLN A 1 192 ? -8.233 -13.196 16.878 1.00 89.75 192 GLN A CA 1
ATOM 1464 C C . GLN A 1 192 ? -9.084 -13.198 15.599 1.00 89.75 192 GLN A C 1
ATOM 1466 O O . GLN A 1 192 ? -9.393 -14.263 15.071 1.00 89.75 192 GLN A O 1
ATOM 1471 N N . LEU A 1 193 ? -9.432 -12.017 15.084 1.00 89.12 193 LEU A N 1
ATOM 1472 C CA . LEU A 1 193 ? -10.159 -11.825 13.829 1.00 89.12 193 LEU A CA 1
ATOM 1473 C C . LEU A 1 193 ? -9.215 -11.602 12.634 1.00 89.12 193 LEU A C 1
ATOM 1475 O O . LEU A 1 193 ? -9.676 -11.246 11.552 1.00 89.12 193 LEU A O 1
ATOM 1479 N N . GLY A 1 194 ? -7.898 -11.770 12.808 1.00 90.38 194 GLY A N 1
ATOM 1480 C CA . GLY A 1 194 ? -6.911 -11.527 11.749 1.00 90.38 194 GLY A CA 1
ATOM 1481 C C . GLY A 1 194 ? -6.701 -10.042 11.431 1.00 90.38 194 GLY A C 1
ATOM 1482 O O . GLY A 1 194 ? -6.304 -9.694 10.314 1.00 90.38 194 GLY A O 1
ATOM 1483 N N . ILE A 1 195 ? -6.982 -9.158 12.393 1.00 93.19 195 ILE A N 1
ATOM 1484 C CA . ILE A 1 195 ? -6.795 -7.710 12.285 1.00 93.19 195 ILE A CA 1
ATOM 1485 C C . ILE A 1 195 ? -5.655 -7.281 13.203 1.00 93.19 195 ILE A C 1
ATOM 1487 O O . ILE A 1 195 ? -5.667 -7.558 14.396 1.00 93.19 195 ILE A O 1
ATOM 1491 N N . ALA A 1 196 ? -4.698 -6.546 12.648 1.00 92.06 196 ALA A N 1
ATOM 1492 C CA . ALA A 1 196 ? -3.574 -5.980 13.372 1.00 92.06 196 ALA A CA 1
ATOM 1493 C C . ALA A 1 196 ? -3.832 -4.513 13.738 1.00 92.06 196 ALA A C 1
ATOM 1495 O O . ALA A 1 196 ? -4.282 -3.723 12.901 1.00 92.06 196 ALA A O 1
ATOM 1496 N N . VAL A 1 197 ? -3.451 -4.138 14.960 1.00 91.12 197 VAL A N 1
ATOM 1497 C CA . VAL A 1 197 ? -3.469 -2.756 15.457 1.00 91.12 197 VAL A CA 1
ATOM 1498 C C . VAL A 1 197 ? -2.041 -2.278 15.690 1.00 91.12 197 VAL A C 1
ATOM 1500 O O . VAL A 1 197 ? -1.239 -2.983 16.300 1.00 91.12 197 VAL A O 1
ATOM 1503 N N . ARG A 1 198 ? -1.712 -1.088 15.187 1.00 86.50 198 ARG A N 1
ATOM 1504 C CA . ARG A 1 198 ? -0.367 -0.494 15.217 1.00 86.50 198 ARG A CA 1
ATOM 1505 C C . ARG A 1 198 ? -0.426 0.980 15.604 1.00 86.50 198 ARG A C 1
ATOM 1507 O O . ARG A 1 198 ? -1.479 1.600 15.468 1.00 86.50 198 ARG A O 1
ATOM 1514 N N . GLY A 1 199 ? 0.693 1.532 16.066 1.00 81.50 199 GLY A N 1
ATOM 1515 C CA . GLY A 1 199 ? 0.836 2.966 16.319 1.00 81.50 199 GLY A CA 1
ATOM 1516 C C . GLY A 1 199 ? 0.828 3.807 15.037 1.00 81.50 199 GLY A C 1
ATOM 1517 O O . GLY A 1 199 ? 0.687 3.290 13.922 1.00 81.50 199 GLY A O 1
ATOM 1518 N N . LEU A 1 200 ? 0.983 5.122 15.203 1.00 73.88 200 LEU A N 1
ATOM 1519 C CA . LEU A 1 200 ? 0.840 6.126 14.141 1.00 73.88 200 LEU A CA 1
ATOM 1520 C C . LEU A 1 200 ? 1.758 5.873 12.929 1.00 73.88 200 LEU A C 1
ATOM 1522 O O . LEU A 1 200 ? 1.331 6.048 11.788 1.00 73.88 200 LEU A O 1
ATOM 1526 N N . PHE A 1 201 ? 2.992 5.422 13.168 1.00 62.31 201 PHE A N 1
ATOM 1527 C CA . PHE A 1 201 ? 4.001 5.204 12.125 1.00 62.31 201 PHE A CA 1
ATOM 1528 C C . PHE A 1 201 ? 4.085 3.746 11.634 1.00 62.31 201 PHE A C 1
ATOM 1530 O O . PHE A 1 201 ? 4.952 3.420 10.831 1.00 62.31 201 PHE A O 1
ATOM 1537 N N . GLY A 1 202 ? 3.164 2.863 12.042 1.00 63.62 202 GLY A N 1
ATOM 1538 C CA . GLY A 1 202 ? 3.136 1.464 11.598 1.00 63.62 202 GLY A CA 1
ATOM 1539 C C . GLY A 1 202 ? 3.786 0.483 12.583 1.00 63.62 202 GLY A C 1
ATOM 1540 O O . GLY A 1 202 ? 3.605 0.607 13.796 1.00 63.62 202 GLY A O 1
ATOM 1541 N N . GLU A 1 203 ? 4.451 -0.559 12.065 1.00 59.03 203 GLU A N 1
ATOM 1542 C CA . GLU A 1 203 ? 4.988 -1.674 12.873 1.00 59.03 203 GLU A CA 1
ATOM 1543 C C . GLU A 1 203 ? 5.982 -1.194 13.928 1.00 59.03 203 GLU A C 1
ATOM 1545 O O . GLU A 1 203 ? 6.873 -0.412 13.629 1.00 59.03 203 GLU A O 1
ATOM 1550 N N . GLY A 1 204 ? 5.815 -1.657 15.171 1.00 55.75 204 GLY A N 1
ATOM 1551 C CA . GLY A 1 204 ? 6.727 -1.329 16.270 1.00 55.75 204 GLY A CA 1
ATOM 1552 C C . GLY A 1 204 ? 6.674 0.119 16.776 1.00 55.75 204 GLY A C 1
ATOM 1553 O O . GLY A 1 204 ? 7.485 0.465 17.627 1.00 55.75 204 GLY A O 1
ATOM 1554 N N . SER A 1 205 ? 5.748 0.958 16.290 1.00 58.00 205 SER A N 1
ATOM 1555 C CA . SER A 1 205 ? 5.647 2.362 16.717 1.00 58.00 205 SER A CA 1
ATOM 1556 C C . SER A 1 205 ? 4.723 2.569 17.919 1.00 58.00 205 SER A C 1
ATOM 1558 O O . SER A 1 205 ? 3.681 1.916 18.043 1.00 58.00 205 SER A O 1
ATOM 1560 N N . ASP A 1 206 ? 5.086 3.530 18.772 1.00 63.91 206 ASP A N 1
ATOM 1561 C CA . ASP A 1 206 ? 4.271 3.965 19.905 1.00 63.91 206 ASP A CA 1
ATOM 1562 C C . ASP A 1 206 ? 2.954 4.612 19.446 1.00 63.91 206 ASP A C 1
ATOM 1564 O O . ASP A 1 206 ? 2.874 5.301 18.422 1.00 63.91 206 ASP A O 1
ATOM 1568 N N . ALA A 1 207 ? 1.899 4.433 20.244 1.00 64.94 207 ALA A N 1
ATOM 1569 C CA . ALA A 1 207 ? 0.578 5.021 20.019 1.00 64.94 207 ALA A CA 1
ATOM 1570 C C . ALA A 1 207 ? 0.525 6.514 20.405 1.00 64.94 207 ALA A C 1
ATOM 1572 O O . ALA A 1 207 ? -0.313 6.947 21.206 1.00 64.94 207 ALA A O 1
ATOM 1573 N N . ASN A 1 208 ? 1.442 7.313 19.854 1.00 70.62 208 ASN A N 1
ATOM 1574 C CA . ASN A 1 208 ? 1.501 8.750 20.095 1.00 70.62 208 ASN A CA 1
ATOM 1575 C C . ASN A 1 208 ? 0.161 9.413 19.741 1.00 70.62 208 ASN A C 1
ATOM 1577 O O . ASN A 1 208 ? -0.416 9.185 18.679 1.00 70.62 208 ASN A O 1
ATOM 1581 N N . GLY A 1 209 ? -0.363 10.212 20.674 1.00 82.88 209 GLY A N 1
ATOM 1582 C CA . GLY A 1 209 ? -1.639 10.909 20.503 1.00 82.88 209 GLY A CA 1
ATOM 1583 C C . GLY A 1 209 ? -2.885 10.017 20.538 1.00 82.88 209 GLY A C 1
ATOM 1584 O O . GLY A 1 209 ? -3.948 10.476 20.144 1.00 82.88 209 GLY A O 1
ATOM 1585 N N . SER A 1 210 ? -2.798 8.763 21.007 1.00 89.88 210 SER A N 1
ATOM 1586 C CA . SER A 1 210 ? -3.915 7.796 20.959 1.00 89.88 210 SER A CA 1
ATOM 1587 C C . SER A 1 210 ? -4.431 7.533 19.537 1.00 89.88 210 SER A C 1
ATOM 1589 O O . SER A 1 210 ? -5.620 7.261 19.345 1.00 89.88 210 SER A O 1
ATOM 1591 N N . ILE A 1 211 ? -3.551 7.642 18.538 1.00 91.38 211 ILE A N 1
ATOM 1592 C CA . ILE A 1 211 ? -3.857 7.340 17.141 1.00 91.38 211 ILE A CA 1
ATOM 1593 C C . ILE A 1 211 ? -3.342 5.943 16.812 1.00 91.38 211 ILE A C 1
ATOM 1595 O O . ILE A 1 211 ? -2.188 5.608 17.077 1.00 91.38 211 ILE A O 1
ATOM 1599 N N . PHE A 1 212 ? -4.215 5.142 16.213 1.00 92.00 212 PHE A N 1
ATOM 1600 C CA . PHE A 1 212 ? -3.955 3.754 15.877 1.00 92.00 212 PHE A CA 1
ATOM 1601 C C . PHE A 1 212 ? -4.270 3.489 14.413 1.00 92.00 212 PHE A C 1
ATOM 1603 O O . PHE A 1 212 ? -5.258 3.984 13.870 1.00 92.00 212 PHE A O 1
ATOM 1610 N N . GLN A 1 213 ? -3.447 2.659 13.789 1.00 93.25 213 GLN A N 1
ATOM 1611 C CA . GLN A 1 213 ? -3.721 2.058 12.499 1.00 93.25 213 GLN A CA 1
ATOM 1612 C C . GLN A 1 213 ? -4.287 0.654 12.704 1.00 93.25 213 GLN A C 1
ATOM 1614 O O . GLN A 1 213 ? -3.634 -0.195 13.306 1.00 93.25 213 GLN A O 1
ATOM 1619 N N . ILE A 1 214 ? -5.474 0.401 12.165 1.00 94.75 214 ILE A N 1
ATOM 1620 C CA . ILE A 1 214 ? -6.135 -0.907 12.187 1.00 94.75 214 ILE A CA 1
ATOM 1621 C C . ILE A 1 214 ? -6.119 -1.460 10.765 1.00 94.75 214 ILE A C 1
ATOM 1623 O O . ILE A 1 214 ? -6.468 -0.740 9.834 1.00 94.75 214 ILE A O 1
ATOM 1627 N N . SER A 1 215 ? -5.666 -2.698 10.571 1.00 95.88 215 SER A N 1
ATOM 1628 C CA . SER A 1 215 ? -5.424 -3.261 9.233 1.00 95.88 215 SER A CA 1
ATOM 1629 C C . SER A 1 215 ? -5.554 -4.777 9.187 1.00 95.88 215 SER A C 1
ATOM 1631 O O . SER A 1 215 ? -5.468 -5.428 10.223 1.00 95.88 215 SER A O 1
ATOM 1633 N N . ASN A 1 216 ? -5.711 -5.356 7.998 1.00 96.00 216 ASN A N 1
ATOM 1634 C CA . ASN A 1 216 ? -5.638 -6.809 7.837 1.00 96.00 216 ASN A CA 1
ATOM 1635 C C . ASN A 1 216 ? -4.227 -7.344 8.140 1.00 96.00 216 ASN A C 1
ATOM 1637 O O . ASN A 1 216 ? -3.220 -6.669 7.906 1.00 96.00 216 ASN A O 1
ATOM 1641 N N . GLN A 1 217 ? -4.171 -8.563 8.676 1.00 91.88 217 GLN A N 1
ATOM 1642 C CA . GLN A 1 217 ? -2.929 -9.307 8.890 1.00 91.88 217 GLN A CA 1
ATOM 1643 C C . GLN A 1 217 ? -2.708 -10.382 7.821 1.00 91.88 217 GLN A C 1
ATOM 1645 O O . GLN A 1 217 ? -1.569 -10.610 7.424 1.00 91.88 217 GLN A O 1
ATOM 1650 N N . GLN A 1 218 ? -3.783 -11.039 7.383 1.00 92.19 218 GLN A N 1
ATOM 1651 C CA . GLN A 1 218 ? -3.748 -12.060 6.339 1.00 92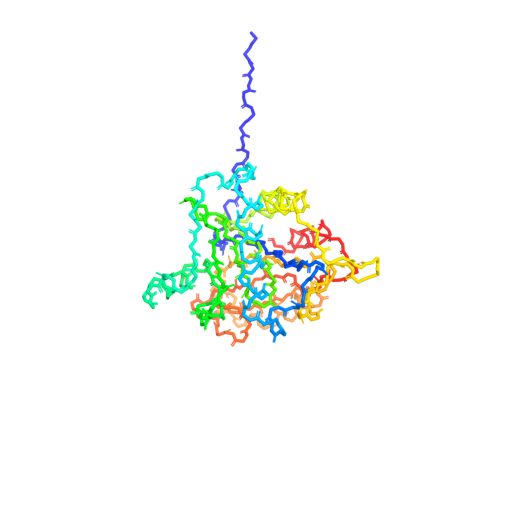.19 218 GLN A CA 1
ATOM 1652 C C . GLN A 1 218 ? -3.861 -11.420 4.950 1.00 92.19 218 GLN A C 1
ATOM 1654 O O . GLN A 1 218 ? -4.472 -10.361 4.779 1.00 92.19 218 GLN A O 1
ATOM 1659 N N . THR A 1 219 ? -3.176 -12.041 3.995 1.00 95.00 219 THR A N 1
ATOM 1660 C CA . THR A 1 219 ? -2.995 -11.578 2.609 1.00 95.00 219 THR A CA 1
ATOM 1661 C C . THR A 1 219 ? -3.019 -12.743 1.619 1.00 95.00 219 THR A C 1
ATOM 1663 O O . THR A 1 219 ? -3.451 -12.559 0.483 1.00 95.00 219 THR A O 1
ATOM 1666 N N . LEU A 1 220 ? -2.614 -13.942 2.057 1.00 95.50 220 LEU A N 1
ATOM 1667 C CA . LEU A 1 220 ? -2.636 -15.197 1.306 1.00 95.50 220 LEU A CA 1
ATOM 1668 C C . LEU A 1 220 ? -3.816 -16.085 1.721 1.00 95.50 220 LEU A C 1
ATOM 1670 O O . LEU A 1 220 ? -4.130 -16.199 2.905 1.00 95.50 220 LEU A O 1
ATOM 1674 N N . GLY A 1 221 ? -4.415 -16.775 0.746 1.00 93.25 221 GLY A N 1
ATOM 1675 C CA . GLY A 1 221 ? -5.508 -17.729 0.976 1.00 93.25 221 GLY A C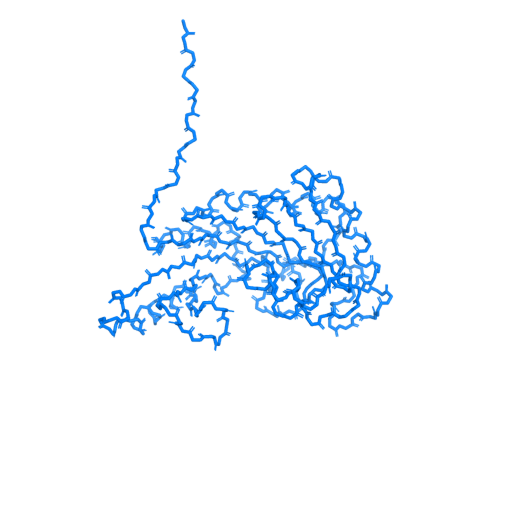A 1
ATOM 1676 C C . GLY A 1 221 ? -6.895 -17.090 1.085 1.00 93.25 221 GLY A C 1
ATOM 1677 O O . GLY A 1 221 ? -7.864 -17.771 1.411 1.00 93.25 221 GLY A O 1
ATOM 1678 N N . GLU A 1 222 ? -7.004 -15.798 0.792 1.00 92.50 222 GLU A N 1
ATOM 1679 C CA . GLU A 1 222 ? -8.254 -15.047 0.775 1.00 92.50 222 GLU A CA 1
ATOM 1680 C C . GLU A 1 222 ? -8.258 -14.024 -0.362 1.00 92.50 222 GLU A C 1
ATOM 1682 O O . GLU A 1 222 ? -7.202 -13.660 -0.872 1.00 92.50 222 GLU A O 1
ATOM 1687 N N . SER A 1 223 ? -9.446 -13.573 -0.770 1.00 96.19 223 SER A N 1
ATOM 1688 C CA . SER A 1 223 ? -9.570 -12.530 -1.794 1.00 96.19 223 SER A CA 1
ATOM 1689 C C . SER A 1 223 ? -9.503 -11.132 -1.186 1.00 96.19 223 SER A C 1
ATOM 1691 O O . SER A 1 223 ? -9.891 -10.913 -0.036 1.00 96.19 223 SER A O 1
ATOM 1693 N N . GLU A 1 224 ? -9.117 -10.161 -2.005 1.00 97.19 224 GLU A N 1
ATOM 1694 C CA . GLU A 1 224 ? -9.151 -8.732 -1.700 1.00 97.19 224 GLU A CA 1
ATOM 1695 C C . GLU A 1 224 ? -10.533 -8.298 -1.194 1.00 97.19 224 GLU A C 1
ATOM 1697 O O . GLU A 1 224 ? -10.649 -7.594 -0.192 1.00 97.19 224 GLU A O 1
ATOM 1702 N N . SER A 1 225 ? -11.604 -8.775 -1.837 1.00 96.00 225 SER A N 1
ATOM 1703 C CA . SER A 1 225 ? -12.978 -8.475 -1.416 1.00 96.00 225 SER A CA 1
ATOM 1704 C C . SER A 1 225 ? -13.295 -8.994 -0.010 1.00 96.00 225 SER A C 1
ATOM 1706 O O . SER A 1 225 ? -13.848 -8.254 0.799 1.00 96.00 225 SER A O 1
ATOM 1708 N N . ALA A 1 226 ? -12.858 -10.212 0.328 1.00 96.00 226 ALA A N 1
ATOM 1709 C CA . ALA A 1 226 ? -13.061 -10.788 1.655 1.00 96.00 226 ALA A CA 1
ATOM 1710 C C . ALA A 1 226 ? -12.291 -10.016 2.741 1.00 96.00 226 ALA A C 1
ATOM 1712 O O . ALA A 1 226 ? -12.816 -9.808 3.838 1.00 96.00 226 ALA A O 1
ATOM 1713 N N . ILE A 1 227 ? -11.080 -9.538 2.427 1.00 96.56 227 ILE A N 1
ATOM 1714 C CA . ILE A 1 227 ? -10.296 -8.665 3.312 1.00 96.56 227 ILE A CA 1
ATOM 1715 C C . ILE A 1 227 ? -11.076 -7.381 3.623 1.00 96.56 227 ILE A C 1
ATOM 1717 O O . ILE A 1 227 ? -11.211 -6.997 4.790 1.00 96.56 227 ILE A O 1
ATOM 1721 N N . ILE A 1 228 ? -11.599 -6.725 2.584 1.00 96.25 228 ILE A N 1
ATOM 1722 C CA . ILE A 1 228 ? -12.354 -5.475 2.708 1.00 96.25 228 ILE A CA 1
ATOM 1723 C C . ILE A 1 228 ? -13.665 -5.687 3.472 1.00 96.25 228 ILE A C 1
ATOM 1725 O O . ILE A 1 228 ? -13.983 -4.899 4.364 1.00 96.25 228 ILE A O 1
ATOM 1729 N N . ASP A 1 229 ? -14.400 -6.758 3.183 1.00 94.44 229 ASP A N 1
ATOM 1730 C CA . ASP A 1 229 ? -15.657 -7.080 3.860 1.00 94.44 229 ASP A CA 1
ATOM 1731 C C . ASP A 1 229 ? -15.443 -7.359 5.349 1.00 94.44 229 ASP A C 1
ATOM 1733 O O . ASP A 1 229 ? -16.178 -6.839 6.194 1.00 94.44 229 ASP A O 1
ATOM 1737 N N . ARG A 1 230 ? -14.385 -8.099 5.701 1.00 94.38 230 ARG A N 1
ATOM 1738 C CA . ARG A 1 230 ? -14.021 -8.346 7.100 1.00 94.38 230 ARG A CA 1
ATOM 1739 C C . ARG A 1 230 ? -13.722 -7.046 7.844 1.00 94.38 230 ARG A C 1
ATOM 1741 O O . ARG A 1 230 ? -14.231 -6.854 8.951 1.00 94.38 230 ARG A O 1
ATOM 1748 N N . LEU A 1 231 ? -12.950 -6.138 7.244 1.00 94.12 231 LEU A N 1
ATOM 1749 C CA . LEU A 1 231 ? -12.658 -4.831 7.841 1.00 94.12 231 LEU A CA 1
ATOM 1750 C C . LEU A 1 231 ? -13.927 -3.984 7.998 1.00 94.12 231 LEU A C 1
ATOM 1752 O O . LEU A 1 231 ? -14.158 -3.464 9.086 1.00 94.12 231 LEU A O 1
ATOM 1756 N N . ASN A 1 232 ? -14.785 -3.915 6.974 1.00 91.44 232 ASN A N 1
ATOM 1757 C CA . ASN A 1 232 ? -16.070 -3.204 7.042 1.00 91.44 232 ASN A CA 1
ATOM 1758 C C . ASN A 1 232 ? -17.025 -3.780 8.097 1.00 91.44 232 ASN A C 1
ATOM 1760 O O . ASN A 1 232 ? -17.836 -3.051 8.650 1.00 91.44 232 ASN A O 1
ATOM 1764 N N . SER A 1 233 ? -16.973 -5.089 8.355 1.00 90.50 233 SER A N 1
ATOM 1765 C CA . SER A 1 233 ? -17.810 -5.712 9.387 1.00 90.50 233 SER A CA 1
ATOM 1766 C C . SER A 1 233 ? -17.315 -5.444 10.811 1.00 90.50 233 SER A C 1
ATOM 1768 O O . SER A 1 233 ? -18.094 -5.543 11.757 1.00 90.50 233 SER A O 1
ATOM 1770 N N . THR A 1 234 ? -16.027 -5.117 10.965 1.00 89.00 234 THR A N 1
ATOM 1771 C CA . THR A 1 234 ? -15.390 -4.916 12.274 1.00 89.00 234 THR A CA 1
ATOM 1772 C C . THR A 1 234 ? -15.368 -3.446 12.704 1.00 89.00 234 THR A C 1
ATOM 1774 O O . THR A 1 234 ? -15.378 -3.171 13.905 1.00 89.00 234 THR A O 1
ATOM 1777 N N . LEU A 1 235 ? -15.308 -2.515 11.746 1.00 85.56 235 LEU A N 1
ATOM 1778 C CA . LEU A 1 235 ? -15.133 -1.068 11.947 1.00 85.56 235 LEU A CA 1
ATOM 1779 C C . LEU A 1 235 ? -16.442 -0.294 11.754 1.00 85.56 235 LEU A C 1
ATOM 1781 O O . LEU A 1 235 ? -16.701 0.616 12.575 1.00 85.56 235 LEU A O 1
#

Foldseek 3Di:
DDDDDDDDPDPDFDVFFFKKKKKFFWAFQVADFLVPGDLVRLLVLLVLQVVLQCPAPQLVQWDKDFLLPDDLVRLVVCLVVVQDAPQLNPDNGSKIWTAGPVRQWIWTASGRGRTMTMGMDTGDDPPVSVVVSCSSVVSSVVRGPTDQDPQFGGDGSDSQCTARSMKIKIKTQDVVCVVVVNVVVVQVVVVVLQKHKDAPNDPPDDVPRSIIIIIGRHNHPDDPVVRSVSVVVVD

Sequence (235 aa):
MSKESGGKKQPKAIPVTLSTRIRLARNLRQFPFPGRAEVAQKRAVLSKCIDAMSGIKGLNNSISVEVDDLSELDRQILVEQHLISPELSQVEEGSGIVLTQDRSCCIMINEEDHLRIQVLRPGLDFSSVWKHADEVDSGIESAINYAYDGELGFLTACPTNLGTGMRASVMMHLPGLVMSKNMDKVINAVNQLGIAVRGLFGEGSDANGSIFQISNQQTLGESESAIIDRLNSTL

Radius of gyration: 18.42 Å; chains: 1; bounding box: 61×39×50 Å